Protein AF-A0A1G4MCB6-F1 (afdb_monomer_lite)

Secondary structure (DSSP, 8-state):
--HHHHTTS----------HHHHSSSHHHHHHHHTHHHHHHHHHHHHHHHHHHHHHHH-TTTHHHHHHHHHHHHHHHHHHHHHHHHHHHHHHHHHS-HHHHHHHHHHHHHH--TT-HHHHHHHHHHHHHHHHHTTSS-TT-S-SSHHHHHHHHHHHHSSTTSTTT-GGGHHHHHHHHHHHHHHHHHHHHHHHHHHH--

Structure (mmCIF, N/CA/C/O backbone):
data_AF-A0A1G4MCB6-F1
#
_entry.id   AF-A0A1G4MCB6-F1
#
loop_
_atom_site.group_PDB
_atom_site.id
_atom_site.type_symbol
_atom_site.label_atom_id
_atom_site.label_alt_id
_atom_site.label_comp_id
_atom_site.label_asym_id
_atom_site.label_entity_id
_atom_site.label_seq_id
_atom_site.pdbx_PDB_ins_code
_atom_site.Cartn_x
_atom_site.Cartn_y
_atom_site.Cartn_z
_atom_site.occupancy
_atom_site.B_iso_or_equiv
_atom_site.auth_seq_id
_atom_site.auth_comp_id
_atom_site.auth_asym_id
_atom_site.auth_atom_id
_atom_site.pdbx_PDB_model_num
ATOM 1 N N . MET A 1 1 ? -45.830 -15.049 19.047 1.00 45.06 1 MET A N 1
ATOM 2 C CA . MET A 1 1 ? -44.780 -15.980 18.568 1.00 45.06 1 MET A CA 1
ATOM 3 C C . MET A 1 1 ? -44.201 -15.556 17.218 1.00 45.06 1 MET A C 1
ATOM 5 O O . MET A 1 1 ? -43.101 -15.987 16.915 1.00 45.06 1 MET A O 1
ATOM 9 N N . GLU A 1 2 ? -44.856 -14.658 16.474 1.00 45.03 2 GLU A N 1
ATOM 10 C CA . GLU A 1 2 ? -44.422 -14.210 15.137 1.00 45.03 2 GLU A CA 1
ATOM 11 C C . GLU A 1 2 ? -43.374 -13.076 15.136 1.00 45.03 2 GLU A C 1
ATOM 13 O O . GLU A 1 2 ? -42.635 -12.921 14.171 1.00 45.03 2 GLU A O 1
ATOM 18 N N . GLU A 1 3 ? -43.208 -12.327 16.232 1.00 41.91 3 GLU A N 1
ATOM 19 C CA . GLU A 1 3 ? -42.228 -11.222 16.292 1.00 41.91 3 GLU A CA 1
ATOM 20 C C . GLU A 1 3 ? -40.757 -11.675 16.337 1.00 41.91 3 GLU A C 1
ATOM 22 O O . GLU A 1 3 ? -39.868 -10.927 15.946 1.00 41.91 3 GLU A O 1
ATOM 27 N N . LYS A 1 4 ? -40.472 -12.920 16.748 1.00 40.19 4 LYS A N 1
ATOM 28 C CA . LYS A 1 4 ? -39.093 -13.453 16.796 1.00 40.19 4 LYS A CA 1
ATOM 29 C C . LYS A 1 4 ? -38.612 -14.063 15.476 1.00 40.19 4 LYS A C 1
ATOM 31 O O . LYS A 1 4 ? -37.460 -14.495 15.384 1.00 40.19 4 LYS A O 1
ATOM 36 N N . GLU A 1 5 ? -39.484 -14.143 14.475 1.00 38.03 5 GLU A N 1
ATOM 37 C CA . GLU A 1 5 ? -39.181 -14.768 13.185 1.00 38.03 5 GLU A CA 1
ATOM 38 C C . GLU A 1 5 ? -38.857 -13.726 12.104 1.00 38.03 5 GLU A C 1
ATOM 40 O O . GLU A 1 5 ? -38.000 -13.964 11.254 1.00 38.03 5 GLU A O 1
ATOM 45 N N . VAL A 1 6 ? -39.415 -12.515 12.219 1.00 39.44 6 VAL A N 1
ATOM 46 C CA . VAL A 1 6 ? -39.130 -11.390 11.311 1.00 39.44 6 VAL A CA 1
ATOM 47 C C . VAL A 1 6 ? -37.724 -10.811 11.533 1.00 39.44 6 VAL A C 1
ATOM 49 O O . VAL A 1 6 ? -37.029 -10.479 10.574 1.00 39.44 6 VAL A O 1
ATOM 52 N N . GLU A 1 7 ? -37.230 -10.793 12.774 1.00 38.00 7 GLU A N 1
ATOM 53 C CA . GLU A 1 7 ? -35.888 -10.280 13.107 1.00 38.00 7 GLU A CA 1
ATOM 54 C C . GLU A 1 7 ? -34.741 -11.216 12.682 1.00 38.00 7 GLU A C 1
ATOM 56 O O . GLU A 1 7 ? -33.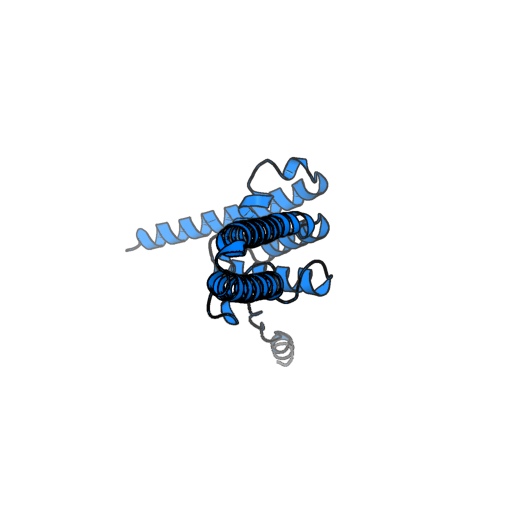577 -10.815 12.612 1.00 38.00 7 GLU A O 1
ATOM 61 N N . ARG A 1 8 ? -35.050 -12.479 12.359 1.00 37.59 8 ARG A N 1
ATOM 62 C CA . ARG A 1 8 ? -34.041 -13.455 11.925 1.00 37.59 8 ARG A CA 1
ATOM 63 C C . ARG A 1 8 ? -33.740 -13.375 10.427 1.00 37.59 8 ARG A C 1
ATOM 65 O O . ARG A 1 8 ? -32.708 -13.883 10.001 1.00 37.59 8 ARG A O 1
ATOM 72 N N . ASN A 1 9 ? -34.597 -12.709 9.649 1.00 33.62 9 ASN A N 1
ATOM 73 C CA . ASN A 1 9 ? -34.551 -12.725 8.185 1.00 33.62 9 ASN A CA 1
ATOM 74 C C . ASN A 1 9 ? -33.927 -11.465 7.547 1.00 33.62 9 ASN A C 1
ATOM 76 O O . ASN A 1 9 ? -33.883 -11.361 6.327 1.00 33.62 9 ASN A O 1
ATOM 80 N N . HIS A 1 10 ? -33.426 -10.517 8.351 1.00 35.12 10 HIS A N 1
ATOM 81 C CA . HIS A 1 10 ? -32.692 -9.327 7.877 1.00 35.12 10 HIS A CA 1
ATOM 82 C C . HIS A 1 10 ? -31.183 -9.361 8.152 1.00 35.12 10 HIS A C 1
ATOM 84 O O . HIS A 1 10 ? -30.472 -8.399 7.864 1.00 35.12 10 HIS A O 1
ATOM 90 N N . ARG A 1 11 ? -30.645 -10.489 8.633 1.00 38.06 11 ARG A N 1
ATOM 91 C CA . ARG A 1 11 ? -29.217 -10.754 8.453 1.00 38.06 11 ARG A CA 1
ATOM 92 C C . ARG A 1 11 ? -29.011 -11.213 7.019 1.00 38.06 11 ARG A C 1
ATOM 94 O O . ARG A 1 11 ? -28.992 -12.409 6.739 1.00 38.06 11 ARG A O 1
ATOM 101 N N . SER A 1 12 ? -28.846 -10.238 6.125 1.00 38.53 12 SER A N 1
ATOM 102 C CA . SER A 1 12 ? -28.100 -10.432 4.884 1.00 38.53 12 SER A CA 1
ATOM 103 C C . SER A 1 12 ? -26.913 -11.342 5.207 1.00 38.53 12 SER A C 1
ATOM 105 O O . SER A 1 12 ? -26.230 -11.069 6.203 1.00 38.53 12 SER A O 1
ATOM 107 N N . PRO A 1 13 ? -26.675 -12.435 4.457 1.00 38.06 13 PRO A N 1
ATOM 108 C CA . PRO A 1 13 ? -25.486 -13.235 4.686 1.00 38.06 13 PRO A CA 1
ATOM 109 C C . PRO A 1 13 ? -24.330 -12.247 4.639 1.00 38.06 13 PRO A C 1
ATOM 111 O O . PRO A 1 13 ? -24.236 -11.480 3.678 1.00 38.06 13 PRO A O 1
ATOM 114 N N . VAL A 1 14 ? -23.532 -12.186 5.708 1.00 44.91 14 VAL A N 1
ATOM 115 C CA . VAL A 1 14 ? -22.289 -11.423 5.709 1.00 44.91 14 VAL A CA 1
ATOM 116 C C . VAL A 1 14 ? -21.488 -12.034 4.572 1.00 44.91 14 VAL A C 1
ATOM 118 O O . VAL A 1 14 ? -20.839 -13.063 4.753 1.00 44.91 14 VAL A O 1
ATOM 121 N N . ARG A 1 15 ? -21.626 -11.485 3.357 1.00 42.41 15 ARG A N 1
ATOM 122 C CA . ARG A 1 15 ? -20.742 -11.799 2.246 1.00 42.41 15 ARG A CA 1
ATOM 123 C C . ARG A 1 15 ? -19.390 -11.485 2.836 1.00 42.41 15 ARG A C 1
ATOM 125 O O . ARG A 1 15 ? -19.130 -10.325 3.140 1.00 42.41 15 ARG A O 1
ATOM 132 N N . HIS A 1 16 ? -18.589 -12.514 3.084 1.00 52.91 16 HIS A N 1
ATOM 133 C CA . HIS A 1 16 ? -17.169 -12.310 3.278 1.00 52.91 16 HIS A CA 1
ATOM 134 C C . HIS A 1 16 ? -16.721 -11.530 2.050 1.00 52.91 16 HIS A C 1
ATOM 136 O O . HIS A 1 16 ? -16.749 -12.049 0.929 1.00 52.91 16 HIS A O 1
ATOM 142 N N . LYS A 1 17 ? -16.512 -10.228 2.246 1.00 68.62 17 LYS A N 1
ATOM 143 C CA . LYS A 1 17 ? -16.082 -9.339 1.184 1.00 68.62 17 LYS A CA 1
ATOM 144 C C . LYS A 1 17 ? -14.666 -9.792 0.867 1.00 68.62 17 LYS A C 1
ATOM 146 O O . LYS A 1 17 ? -13.817 -9.808 1.752 1.00 68.62 17 LYS A O 1
ATOM 151 N N . ARG A 1 18 ? -14.487 -10.297 -0.353 1.00 82.56 18 ARG A N 1
ATOM 152 C CA . ARG A 1 18 ? -13.242 -10.933 -0.778 1.00 82.56 18 ARG A CA 1
ATOM 153 C C . ARG A 1 18 ? -12.165 -9.873 -0.885 1.00 82.56 18 ARG A C 1
ATOM 155 O O . ARG A 1 18 ? -12.402 -8.804 -1.448 1.00 82.56 18 ARG A O 1
ATOM 162 N N . LEU A 1 19 ? -11.005 -10.180 -0.333 1.00 91.25 19 LEU A N 1
ATOM 163 C CA . LEU A 1 19 ? -9.817 -9.361 -0.493 1.00 91.25 19 LEU A CA 1
ATOM 164 C C . LEU A 1 19 ? -9.027 -9.843 -1.704 1.00 91.25 19 LEU A C 1
ATOM 166 O O . LEU A 1 19 ? -9.171 -10.998 -2.111 1.00 91.25 19 LEU A O 1
ATOM 170 N N . PRO A 1 20 ? -8.141 -9.008 -2.267 1.00 90.19 20 PRO A N 1
ATOM 171 C CA . PRO A 1 20 ? -7.272 -9.449 -3.350 1.00 90.19 20 PRO A CA 1
ATOM 172 C C . PRO A 1 20 ? -6.467 -10.710 -2.997 1.00 90.19 20 PRO A C 1
ATOM 174 O O . PRO A 1 20 ? -6.256 -11.568 -3.851 1.00 90.19 20 PRO A O 1
ATOM 177 N N . ARG A 1 21 ? -6.094 -10.900 -1.728 1.00 91.31 21 ARG A N 1
ATOM 178 C CA . ARG A 1 21 ? -5.471 -12.143 -1.248 1.00 91.31 21 ARG A CA 1
ATOM 179 C C . ARG A 1 21 ? -6.285 -13.417 -1.524 1.00 91.31 21 ARG A C 1
ATOM 181 O O . ARG A 1 21 ? -5.685 -14.473 -1.688 1.00 91.31 21 ARG A O 1
ATOM 188 N N . ASP A 1 22 ? -7.612 -13.332 -1.599 1.00 89.75 22 ASP A N 1
ATOM 189 C CA . ASP A 1 22 ? -8.488 -14.486 -1.852 1.00 89.75 22 ASP A CA 1
ATOM 190 C C . ASP A 1 22 ? -8.628 -14.808 -3.351 1.00 89.75 22 ASP A C 1
ATOM 192 O O . ASP A 1 22 ? -9.070 -15.896 -3.724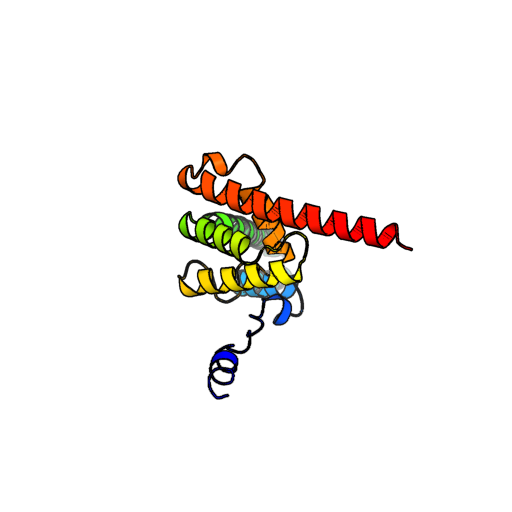 1.00 89.75 22 ASP A O 1
ATOM 196 N N . GLU A 1 23 ? -8.288 -13.854 -4.221 1.00 88.50 23 GLU A N 1
ATOM 197 C CA . GLU A 1 23 ? -8.416 -13.976 -5.678 1.00 88.50 23 GLU A CA 1
ATOM 198 C C . GLU A 1 23 ? -7.082 -14.287 -6.356 1.00 88.50 23 GLU A C 1
ATOM 200 O O . GLU A 1 23 ? -7.027 -15.020 -7.347 1.00 88.50 23 GLU A O 1
ATOM 205 N N . PHE A 1 24 ? -5.996 -13.731 -5.825 1.00 88.00 24 PHE A N 1
ATOM 206 C CA . PHE A 1 24 ? -4.656 -13.890 -6.364 1.00 88.00 24 PHE A CA 1
ATOM 207 C C . PHE A 1 24 ? -3.887 -14.965 -5.600 1.00 88.00 24 PHE A C 1
ATOM 209 O O . PHE A 1 24 ? -4.008 -15.109 -4.391 1.00 88.00 24 PHE A O 1
ATOM 216 N N . TRP A 1 25 ? -3.014 -15.688 -6.307 1.00 85.31 25 TRP A N 1
ATOM 217 C CA . TRP A 1 25 ? -2.186 -16.737 -5.698 1.00 85.31 25 TRP A CA 1
ATOM 218 C C . TRP A 1 25 ? -1.216 -16.199 -4.628 1.00 85.31 25 TRP A C 1
ATOM 220 O O . TRP A 1 25 ? -0.750 -16.939 -3.766 1.00 85.31 25 TRP A O 1
ATOM 230 N N . GLY A 1 26 ? -0.926 -14.898 -4.665 1.00 89.50 26 GLY A N 1
ATOM 231 C CA . GLY A 1 26 ? -0.166 -14.207 -3.638 1.00 89.50 26 GLY A CA 1
ATOM 232 C C . GLY A 1 26 ? 0.064 -12.739 -3.977 1.00 89.50 26 GLY A C 1
ATOM 233 O O . GLY A 1 26 ? -0.326 -12.255 -5.047 1.00 89.50 26 GLY A O 1
ATOM 234 N N . TYR A 1 27 ? 0.756 -12.048 -3.070 1.00 85.81 27 TYR A N 1
ATOM 235 C CA . TYR A 1 27 ? 1.038 -10.615 -3.170 1.00 85.81 27 TYR A CA 1
ATOM 236 C C . TYR A 1 27 ? 1.745 -10.237 -4.477 1.00 85.81 27 TYR A C 1
ATOM 238 O O . TYR A 1 27 ? 1.364 -9.280 -5.148 1.00 85.81 27 TYR A O 1
ATOM 246 N N . SER A 1 28 ? 2.737 -11.027 -4.898 1.00 80.12 28 SER A N 1
ATOM 247 C CA . SER A 1 28 ? 3.484 -10.762 -6.130 1.00 80.12 28 SER A CA 1
ATOM 248 C C . SER A 1 28 ? 2.595 -10.814 -7.370 1.00 80.12 28 SER A C 1
ATOM 250 O O . SER A 1 28 ? 2.712 -9.952 -8.231 1.00 80.12 28 SER A O 1
ATOM 252 N N . THR A 1 29 ? 1.675 -11.777 -7.472 1.00 87.19 29 THR A N 1
ATOM 253 C CA . THR A 1 29 ? 0.762 -11.876 -8.624 1.00 87.19 29 THR A CA 1
ATOM 254 C C . THR A 1 29 ? -0.201 -10.693 -8.675 1.00 87.19 29 THR A C 1
ATOM 256 O O . THR A 1 29 ? -0.433 -10.148 -9.753 1.00 87.19 29 THR A O 1
ATOM 259 N N . TRP A 1 30 ? -0.709 -10.257 -7.521 1.00 88.50 30 TRP A N 1
ATOM 260 C CA . TRP A 1 30 ? -1.527 -9.049 -7.413 1.00 88.50 30 TRP A CA 1
ATOM 261 C C . TRP A 1 30 ? -0.749 -7.791 -7.830 1.00 88.50 30 TRP A C 1
ATOM 263 O O . TRP A 1 30 ? -1.221 -7.003 -8.650 1.00 88.50 30 TRP A O 1
ATOM 273 N N . MET A 1 31 ? 0.494 -7.649 -7.362 1.00 83.50 31 MET A N 1
ATOM 274 C CA . MET A 1 31 ? 1.369 -6.532 -7.723 1.00 83.50 31 MET A CA 1
ATOM 275 C C . MET A 1 31 ? 1.697 -6.522 -9.228 1.00 83.50 31 MET A C 1
ATOM 277 O O . MET A 1 31 ? 1.647 -5.476 -9.876 1.00 83.50 31 MET A O 1
ATOM 281 N N . LEU A 1 32 ? 1.966 -7.690 -9.824 1.00 83.12 32 LEU A N 1
ATOM 282 C CA . LEU A 1 32 ? 2.160 -7.823 -11.273 1.00 83.12 32 LEU A CA 1
ATOM 283 C C . LEU A 1 32 ? 0.890 -7.444 -12.044 1.00 83.12 32 LEU A C 1
ATOM 285 O O . LEU A 1 32 ? 0.973 -6.764 -13.063 1.00 83.12 32 LEU A O 1
ATOM 289 N N . PHE A 1 33 ? -0.287 -7.854 -11.564 1.00 85.44 33 PHE A N 1
ATOM 290 C CA . PHE A 1 33 ? -1.562 -7.502 -12.187 1.00 85.44 33 PHE A CA 1
ATOM 291 C C . PHE A 1 33 ? -1.805 -5.989 -12.182 1.00 85.44 33 PHE A C 1
ATOM 293 O O . PHE A 1 33 ? -2.280 -5.444 -13.184 1.00 85.44 33 PHE A O 1
ATOM 300 N N . LYS A 1 34 ? -1.432 -5.317 -11.089 1.00 82.50 34 LYS A N 1
ATOM 301 C CA . LYS A 1 34 ? -1.514 -3.863 -10.927 1.00 82.50 34 LYS A CA 1
ATOM 302 C C . LYS A 1 34 ? -0.586 -3.118 -11.890 1.00 82.50 34 LYS A C 1
ATOM 304 O O . LYS A 1 34 ? -1.010 -2.167 -12.539 1.00 82.50 34 LYS A O 1
ATOM 309 N N . HIS A 1 35 ? 0.642 -3.602 -12.074 1.00 81.12 35 HIS A N 1
ATOM 310 C CA . HIS A 1 35 ? 1.632 -2.988 -12.970 1.00 81.12 35 HIS A CA 1
ATOM 311 C C . HIS A 1 35 ? 1.716 -3.647 -14.356 1.00 81.12 35 HIS A C 1
ATOM 313 O O . HIS A 1 35 ? 2.687 -3.439 -15.088 1.00 81.12 35 HIS A O 1
ATOM 319 N N . ARG A 1 36 ? 0.695 -4.420 -14.757 1.00 84.00 36 ARG A N 1
ATOM 320 C CA . ARG A 1 36 ? 0.737 -5.261 -15.967 1.00 84.00 36 ARG A CA 1
ATOM 321 C C . ARG A 1 36 ? 1.080 -4.494 -17.239 1.00 84.00 36 ARG A C 1
ATOM 323 O O . ARG A 1 36 ? 1.802 -5.013 -18.078 1.00 84.00 36 ARG A O 1
ATOM 330 N N . LEU A 1 37 ? 0.597 -3.258 -17.384 1.00 81.31 37 LEU A N 1
ATOM 331 C CA . LEU A 1 37 ? 0.873 -2.451 -18.572 1.00 81.31 37 LEU A CA 1
ATOM 332 C C . LEU A 1 37 ? 2.352 -2.054 -18.639 1.00 81.31 37 LEU A C 1
ATOM 334 O O . LEU A 1 37 ? 2.982 -2.230 -19.678 1.00 81.31 37 LEU A O 1
ATOM 338 N N . ALA A 1 38 ? 2.920 -1.590 -17.522 1.00 82.56 38 ALA A N 1
ATOM 339 C CA . ALA A 1 38 ? 4.335 -1.236 -17.437 1.00 82.56 38 ALA A CA 1
ATOM 340 C C . ALA A 1 38 ? 5.233 -2.457 -17.701 1.00 82.56 38 ALA A C 1
ATOM 342 O O . ALA A 1 38 ? 6.215 -2.366 -18.435 1.00 82.56 38 ALA A O 1
ATOM 343 N N . LEU A 1 39 ? 4.847 -3.624 -17.177 1.00 83.31 39 LEU A N 1
ATOM 344 C CA . LEU A 1 39 ? 5.553 -4.883 -17.414 1.00 83.31 39 LEU A CA 1
ATOM 345 C C . LEU A 1 39 ? 5.473 -5.342 -18.874 1.00 83.31 39 LEU A C 1
ATOM 347 O O . LEU A 1 39 ? 6.468 -5.819 -19.414 1.00 83.31 39 LEU A O 1
ATOM 351 N N . LEU A 1 40 ? 4.320 -5.179 -19.531 1.00 86.81 40 LEU A N 1
ATOM 352 C CA . LEU A 1 40 ? 4.171 -5.480 -20.957 1.00 86.81 40 LEU A CA 1
ATOM 353 C C . LEU A 1 40 ? 5.056 -4.570 -21.814 1.00 86.81 40 LEU A C 1
ATOM 355 O O . LEU A 1 40 ? 5.727 -5.058 -22.720 1.00 86.81 40 LEU A O 1
ATOM 359 N N . VAL A 1 41 ? 5.109 -3.271 -21.507 1.00 85.81 41 VAL A N 1
ATOM 360 C CA . VAL A 1 41 ? 6.011 -2.325 -22.185 1.00 85.81 41 VAL A CA 1
ATOM 361 C C . VAL A 1 41 ? 7.469 -2.741 -21.986 1.00 85.81 41 VAL A C 1
ATOM 363 O O . VAL A 1 41 ? 8.218 -2.832 -22.957 1.00 85.81 41 VAL A O 1
ATOM 366 N N . PHE A 1 42 ? 7.858 -3.085 -20.757 1.00 85.56 42 PHE A N 1
ATOM 367 C CA . PHE A 1 42 ? 9.204 -3.568 -20.455 1.00 85.56 42 PHE A CA 1
ATOM 368 C C . PHE A 1 42 ? 9.559 -4.843 -21.238 1.00 85.56 42 PHE A C 1
ATOM 370 O O . PHE A 1 42 ? 10.627 -4.924 -21.846 1.00 85.56 42 PHE A O 1
ATOM 377 N N . ALA A 1 43 ? 8.645 -5.816 -21.297 1.00 89.00 43 ALA A N 1
ATOM 378 C CA . ALA A 1 43 ? 8.833 -7.046 -22.062 1.00 89.00 43 ALA A CA 1
ATOM 379 C C . ALA A 1 43 ? 8.998 -6.772 -23.568 1.00 89.00 43 ALA A C 1
ATOM 381 O O . ALA A 1 43 ? 9.878 -7.349 -24.210 1.00 89.00 43 ALA A O 1
ATOM 382 N N . MET A 1 44 ? 8.205 -5.853 -24.127 1.00 89.00 44 MET A N 1
ATOM 383 C CA . MET A 1 44 ? 8.332 -5.431 -25.525 1.00 89.00 44 MET A CA 1
ATOM 384 C C . MET A 1 44 ? 9.684 -4.758 -25.804 1.00 89.00 44 MET A C 1
ATOM 386 O O . MET A 1 44 ? 10.303 -5.051 -26.830 1.00 89.00 44 MET A O 1
ATOM 390 N N . CYS A 1 45 ? 10.193 -3.934 -24.881 1.00 87.62 45 CYS A N 1
ATOM 391 C CA . CYS A 1 45 ? 11.529 -3.342 -24.989 1.00 87.62 45 CYS A CA 1
ATOM 392 C C . CYS A 1 45 ? 12.637 -4.405 -24.994 1.00 87.62 45 CYS A C 1
ATOM 394 O O . CYS A 1 45 ? 13.574 -4.295 -25.782 1.00 87.62 45 CYS A O 1
ATOM 396 N N . ILE A 1 46 ? 12.518 -5.464 -24.184 1.00 88.44 46 ILE A N 1
ATOM 397 C CA . ILE A 1 46 ? 13.474 -6.585 -24.194 1.00 88.44 46 ILE A CA 1
ATOM 398 C C . ILE A 1 46 ? 13.450 -7.309 -25.544 1.00 88.44 46 ILE A C 1
ATOM 400 O O . ILE A 1 46 ? 14.505 -7.596 -26.110 1.00 88.44 46 ILE A O 1
ATOM 404 N N . ILE A 1 47 ? 12.265 -7.589 -26.093 1.00 91.31 47 ILE A N 1
ATOM 405 C CA . ILE A 1 47 ? 12.140 -8.253 -27.400 1.00 91.31 47 ILE A CA 1
ATOM 406 C C . ILE A 1 47 ? 12.784 -7.397 -28.498 1.00 91.31 47 ILE A C 1
ATOM 408 O O . ILE A 1 47 ? 13.535 -7.915 -29.331 1.00 91.31 47 ILE A O 1
ATOM 412 N N . PHE A 1 48 ? 12.536 -6.087 -28.476 1.00 89.06 48 PHE A N 1
ATOM 413 C CA . PHE A 1 48 ? 13.133 -5.142 -29.415 1.00 89.06 48 PHE A CA 1
ATOM 414 C C . PHE A 1 48 ? 14.661 -5.061 -29.269 1.00 89.06 48 PHE A C 1
ATOM 416 O O . PHE A 1 48 ? 15.377 -5.137 -30.267 1.00 89.06 48 PHE A O 1
ATOM 423 N N . ALA A 1 49 ? 15.171 -5.011 -28.036 1.00 87.94 49 ALA A N 1
ATOM 424 C CA . ALA A 1 49 ? 16.598 -5.061 -27.729 1.00 87.94 49 ALA A CA 1
ATOM 425 C C . ALA A 1 49 ? 17.265 -6.329 -28.288 1.00 87.94 49 ALA A C 1
ATOM 427 O O . ALA A 1 49 ? 18.284 -6.253 -28.971 1.00 87.94 49 ALA A O 1
ATOM 428 N N . VAL A 1 50 ? 16.661 -7.504 -28.081 1.00 88.69 50 VAL A N 1
ATOM 429 C CA . VAL A 1 50 ? 17.171 -8.774 -28.628 1.00 88.69 50 VAL A CA 1
ATOM 430 C C . VAL A 1 50 ? 17.185 -8.759 -30.160 1.00 88.69 50 VAL A C 1
ATOM 432 O O . VAL A 1 50 ? 18.125 -9.266 -30.778 1.00 88.69 50 VAL A O 1
ATOM 435 N N . TRP A 1 51 ? 16.166 -8.174 -30.793 1.00 88.31 51 TRP A N 1
ATOM 436 C CA . TRP A 1 51 ? 16.123 -8.019 -32.248 1.00 88.31 51 TRP A CA 1
ATOM 437 C C . TRP A 1 51 ? 17.245 -7.109 -32.770 1.00 88.31 51 TRP A C 1
ATOM 439 O O . TRP A 1 51 ? 17.915 -7.477 -33.739 1.00 88.31 51 TRP A O 1
ATOM 449 N N . LEU A 1 52 ? 17.507 -5.980 -32.100 1.00 86.06 52 LEU A N 1
ATOM 450 C CA . LEU A 1 52 ? 18.617 -5.081 -32.428 1.00 86.06 52 LEU A CA 1
ATOM 451 C C . LEU A 1 52 ? 19.970 -5.778 -32.283 1.00 86.06 52 LEU A C 1
ATOM 453 O O . LEU A 1 52 ? 20.770 -5.748 -33.216 1.00 86.06 52 LEU A O 1
ATOM 457 N N . LEU A 1 53 ? 20.204 -6.482 -31.173 1.00 85.81 53 LEU A N 1
ATOM 458 C CA . LEU A 1 53 ? 21.450 -7.222 -30.955 1.00 85.81 53 LEU A CA 1
ATOM 459 C C . LEU A 1 53 ? 21.708 -8.238 -32.067 1.00 85.81 53 LEU A C 1
ATOM 461 O O . LEU A 1 53 ? 22.816 -8.300 -32.595 1.00 85.81 53 LEU A O 1
ATOM 465 N N . ARG A 1 54 ? 20.682 -8.988 -32.491 1.00 85.94 54 ARG A N 1
ATOM 466 C CA . ARG A 1 54 ? 20.799 -9.926 -33.621 1.00 85.94 54 ARG A CA 1
ATOM 467 C C . ARG A 1 54 ? 21.204 -9.232 -34.920 1.00 85.94 54 ARG A C 1
ATOM 469 O O . ARG A 1 54 ? 21.966 -9.804 -35.691 1.00 85.94 54 ARG A O 1
ATOM 476 N N . LYS A 1 55 ? 20.712 -8.015 -35.171 1.00 82.38 55 LYS A N 1
ATOM 477 C CA . LYS A 1 55 ? 21.132 -7.215 -36.330 1.00 82.38 55 LYS A CA 1
ATOM 478 C C . LYS A 1 55 ? 22.587 -6.770 -36.210 1.00 82.38 55 LYS A C 1
ATOM 480 O O . LYS A 1 55 ? 23.325 -6.932 -37.174 1.00 82.38 55 LYS A O 1
ATOM 485 N N . GLY A 1 56 ? 23.004 -6.295 -35.037 1.00 84.38 56 GLY A N 1
ATOM 486 C CA . GLY A 1 56 ? 24.387 -5.885 -34.784 1.00 84.38 56 GLY A CA 1
ATOM 487 C C . GLY A 1 56 ? 25.391 -7.033 -34.907 1.00 84.38 56 GLY A C 1
ATOM 488 O O . GLY A 1 56 ? 26.475 -6.835 -35.436 1.00 84.38 56 GLY A O 1
ATOM 489 N N . PHE A 1 57 ? 25.038 -8.249 -34.479 1.00 81.44 57 PHE A N 1
ATOM 490 C CA . PHE A 1 57 ? 25.907 -9.423 -34.644 1.00 81.44 57 PHE A CA 1
ATOM 491 C C . PHE A 1 57 ? 26.140 -9.808 -36.111 1.00 81.44 57 PHE A C 1
ATOM 493 O O . PHE A 1 57 ? 27.181 -10.378 -36.429 1.00 81.44 57 PHE A O 1
ATOM 500 N N . ASN A 1 58 ? 25.195 -9.497 -37.001 1.00 83.38 58 ASN A N 1
ATOM 501 C CA . ASN A 1 58 ? 25.329 -9.796 -38.425 1.00 83.38 58 ASN A CA 1
ATOM 502 C C . ASN A 1 58 ? 26.223 -8.793 -39.172 1.00 83.38 58 ASN A C 1
ATOM 504 O O . ASN A 1 58 ? 26.672 -9.108 -40.271 1.00 83.38 58 ASN A O 1
ATOM 508 N N . ASP A 1 59 ? 26.478 -7.610 -38.608 1.00 83.88 59 ASP A N 1
ATOM 509 C CA . ASP A 1 59 ? 27.296 -6.565 -39.227 1.00 83.88 59 ASP A CA 1
ATOM 510 C C . ASP A 1 59 ? 28.315 -6.008 -38.221 1.00 83.88 59 ASP A C 1
ATOM 512 O O . ASP A 1 59 ? 28.004 -5.208 -37.333 1.00 83.88 59 ASP A O 1
ATOM 516 N N . SER A 1 60 ? 29.571 -6.434 -38.377 1.00 78.19 60 SER A N 1
ATOM 517 C CA . SER A 1 60 ? 30.668 -6.101 -37.465 1.00 78.19 60 SER A CA 1
ATOM 518 C C . SER A 1 60 ? 30.953 -4.600 -37.360 1.00 78.19 60 SER A C 1
ATOM 520 O O . SER A 1 60 ? 31.471 -4.163 -36.333 1.00 78.19 60 SER A O 1
ATOM 522 N N . ASN A 1 61 ? 30.589 -3.796 -38.366 1.00 82.69 61 ASN A N 1
ATOM 523 C CA . ASN A 1 61 ? 30.856 -2.355 -38.362 1.00 82.69 61 ASN A CA 1
ATOM 524 C C . ASN A 1 61 ? 29.926 -1.582 -37.417 1.00 82.69 61 ASN A C 1
ATOM 526 O O . ASN A 1 61 ? 30.286 -0.508 -36.938 1.00 82.69 61 ASN A O 1
ATOM 530 N N . VAL A 1 62 ? 28.742 -2.124 -37.121 1.00 84.19 62 VAL A N 1
ATOM 531 C CA . VAL A 1 62 ? 27.718 -1.462 -36.293 1.00 84.19 62 VAL A CA 1
ATOM 532 C C . VAL A 1 62 ? 27.512 -2.140 -34.939 1.00 84.19 62 VAL A C 1
ATOM 534 O O . VAL A 1 62 ? 26.695 -1.681 -34.138 1.00 84.19 62 VAL A O 1
ATOM 537 N N . PHE A 1 63 ? 28.260 -3.207 -34.645 1.00 84.62 63 PHE A N 1
ATOM 538 C CA . PHE A 1 63 ? 28.095 -4.020 -33.439 1.00 84.62 63 PHE A CA 1
ATOM 539 C C . PHE A 1 63 ? 28.243 -3.215 -32.139 1.00 84.62 63 PHE A C 1
ATOM 541 O O . PHE A 1 63 ? 27.355 -3.252 -31.287 1.00 84.62 63 PHE A O 1
ATOM 548 N N . ILE A 1 64 ? 29.322 -2.434 -32.005 1.00 86.56 64 ILE A N 1
ATOM 549 C CA . ILE A 1 64 ? 29.592 -1.639 -30.792 1.00 86.56 64 ILE A CA 1
ATOM 550 C C . ILE A 1 64 ? 28.501 -0.580 -30.581 1.00 86.56 64 ILE A C 1
ATOM 552 O O . ILE A 1 64 ? 27.976 -0.448 -29.479 1.00 86.56 64 ILE A O 1
ATOM 556 N N . LEU A 1 65 ? 28.109 0.132 -31.643 1.00 86.38 65 LEU A N 1
ATOM 557 C CA . LEU A 1 65 ? 27.044 1.136 -31.576 1.00 86.38 65 LEU A CA 1
ATOM 558 C C . LEU A 1 65 ? 25.699 0.502 -31.183 1.00 86.38 65 LEU A C 1
ATOM 560 O O . LEU A 1 65 ? 24.964 1.053 -30.368 1.00 86.38 65 LEU A O 1
ATOM 564 N N . THR A 1 66 ? 25.406 -0.686 -31.716 1.00 87.75 66 THR A N 1
ATOM 565 C CA . THR A 1 66 ? 24.189 -1.443 -31.393 1.00 87.75 66 THR A CA 1
ATOM 566 C C . THR A 1 66 ? 24.160 -1.871 -29.925 1.00 87.75 66 THR A C 1
ATOM 568 O O . THR A 1 66 ? 23.107 -1.794 -29.291 1.00 87.75 66 THR A O 1
ATOM 571 N N . LEU A 1 67 ? 25.299 -2.291 -29.362 1.00 87.38 67 LEU A N 1
ATOM 572 C CA . LEU A 1 67 ? 25.405 -2.632 -27.941 1.00 87.38 67 LEU A CA 1
ATOM 573 C C . LEU A 1 67 ? 25.123 -1.426 -27.042 1.00 87.38 67 LEU A C 1
ATOM 575 O O . LEU A 1 67 ? 24.338 -1.558 -26.104 1.00 87.38 67 LEU A O 1
ATOM 579 N N . ILE A 1 68 ? 25.714 -0.267 -27.353 1.00 88.56 68 ILE A N 1
ATOM 580 C CA . ILE A 1 68 ? 25.517 0.974 -26.588 1.00 88.56 68 ILE A CA 1
ATOM 581 C C . ILE A 1 68 ? 24.035 1.365 -26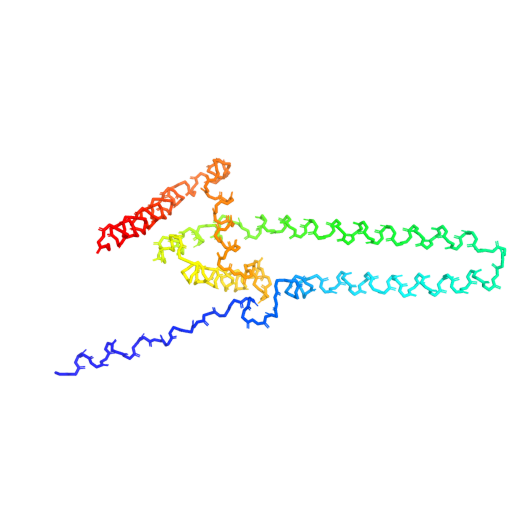.594 1.00 88.56 68 ILE A C 1
ATOM 583 O O . ILE A 1 68 ? 23.430 1.469 -25.532 1.00 88.56 68 ILE A O 1
ATOM 587 N N . ILE A 1 69 ? 23.415 1.454 -27.778 1.00 87.62 69 ILE A N 1
ATOM 588 C CA . ILE A 1 69 ? 21.991 1.809 -27.911 1.00 87.62 69 ILE A CA 1
ATOM 589 C C . ILE A 1 69 ? 21.102 0.822 -27.152 1.00 87.62 69 ILE A C 1
ATOM 591 O O . ILE A 1 69 ? 20.141 1.220 -26.498 1.00 87.62 69 ILE A O 1
ATOM 595 N N . THR A 1 70 ? 21.407 -0.473 -27.227 1.00 88.75 70 THR A N 1
ATOM 596 C CA . THR A 1 70 ? 20.611 -1.493 -26.538 1.00 88.75 70 THR A CA 1
ATOM 597 C C . THR A 1 70 ? 20.695 -1.332 -25.024 1.00 88.75 70 THR A C 1
ATOM 599 O O . THR A 1 70 ? 19.672 -1.399 -24.342 1.00 88.75 70 THR A O 1
ATOM 602 N N . PHE A 1 71 ? 21.900 -1.110 -24.499 1.00 89.69 71 PHE A N 1
ATOM 603 C CA . PHE A 1 71 ? 22.104 -0.872 -23.077 1.00 89.69 71 PHE A CA 1
ATOM 604 C C . PHE A 1 71 ? 21.367 0.389 -22.616 1.00 89.69 71 PHE A C 1
ATOM 606 O O . PHE A 1 71 ? 20.622 0.322 -21.640 1.00 89.69 71 PHE A O 1
ATOM 613 N N . ASP A 1 72 ? 21.489 1.490 -23.359 1.00 87.44 72 ASP A N 1
ATOM 614 C CA . ASP A 1 72 ? 20.825 2.756 -23.040 1.00 87.44 72 ASP A CA 1
ATOM 615 C C . ASP A 1 72 ? 19.298 2.612 -23.045 1.00 87.44 72 ASP A C 1
ATOM 617 O O . ASP A 1 72 ? 18.632 3.038 -22.102 1.00 87.44 72 ASP A O 1
ATOM 621 N N . VAL A 1 73 ? 18.722 1.947 -24.054 1.00 87.44 73 VAL A N 1
ATOM 622 C CA . VAL A 1 73 ? 17.271 1.702 -24.131 1.00 87.44 73 VAL A CA 1
ATOM 623 C C . VAL A 1 73 ? 16.790 0.862 -22.951 1.00 87.44 73 VAL A C 1
ATOM 625 O O . VAL A 1 73 ? 15.764 1.185 -22.346 1.00 87.44 73 VAL A O 1
ATOM 628 N N . LEU A 1 74 ? 17.513 -0.201 -22.591 1.00 89.50 74 LEU A N 1
ATOM 629 C CA . LEU A 1 74 ? 17.147 -1.043 -21.452 1.00 89.50 74 LEU A CA 1
ATOM 630 C C . LEU A 1 74 ? 17.281 -0.293 -20.125 1.00 89.50 74 LEU A C 1
ATOM 632 O O . LEU A 1 74 ? 16.381 -0.389 -19.291 1.00 89.50 74 LEU A O 1
ATOM 636 N N . PHE A 1 75 ? 18.352 0.482 -19.945 1.00 89.06 75 PHE A N 1
ATOM 637 C CA . PHE A 1 75 ? 18.578 1.284 -18.748 1.00 89.06 75 PHE A CA 1
ATOM 638 C C . PHE A 1 75 ? 17.496 2.353 -18.577 1.00 89.06 75 PHE A C 1
ATOM 640 O O . PHE A 1 75 ? 16.885 2.438 -17.513 1.00 89.06 75 PHE A O 1
ATOM 647 N N . VAL A 1 76 ? 17.191 3.114 -19.634 1.00 88.81 76 VAL A N 1
ATOM 648 C CA . VAL A 1 76 ? 16.124 4.125 -19.619 1.00 88.81 76 VAL A CA 1
ATOM 649 C C . VAL A 1 76 ? 14.771 3.475 -19.351 1.00 88.81 76 VAL A C 1
ATOM 651 O O . VAL A 1 76 ? 14.022 3.964 -18.511 1.00 88.81 76 VAL A O 1
ATOM 654 N N . THR A 1 77 ? 14.456 2.352 -20.002 1.00 85.69 77 THR A N 1
ATOM 655 C CA . THR A 1 77 ? 13.176 1.664 -19.770 1.00 85.69 77 THR A CA 1
ATOM 656 C C . THR A 1 77 ? 13.076 1.171 -18.327 1.00 85.69 77 THR A C 1
ATOM 658 O O . THR A 1 77 ? 12.045 1.366 -17.687 1.00 85.69 77 THR A O 1
ATOM 661 N N . PHE A 1 78 ? 14.140 0.571 -17.787 1.00 86.44 78 PHE A N 1
ATOM 662 C CA . PHE A 1 78 ? 14.180 0.131 -16.393 1.00 86.44 78 PHE A CA 1
ATOM 663 C C . PHE A 1 78 ? 14.006 1.308 -15.427 1.00 86.44 78 PHE A C 1
ATOM 665 O O . PHE A 1 78 ? 13.200 1.221 -14.503 1.00 86.44 78 PHE A O 1
ATOM 672 N N . ALA A 1 79 ? 14.696 2.425 -15.671 1.00 87.19 79 ALA A N 1
ATOM 673 C CA . ALA A 1 79 ? 14.569 3.634 -14.868 1.00 87.19 79 ALA A CA 1
ATOM 674 C C . ALA A 1 79 ? 13.145 4.207 -14.924 1.00 87.19 79 ALA A C 1
ATOM 676 O O . ALA A 1 79 ? 12.580 4.515 -13.882 1.00 87.19 79 ALA A O 1
ATOM 677 N N . VAL A 1 80 ? 12.531 4.294 -16.108 1.00 85.75 80 VAL A N 1
ATOM 678 C CA . VAL A 1 80 ? 11.155 4.791 -16.276 1.00 85.75 80 VAL A CA 1
ATOM 679 C C . VAL A 1 80 ? 10.143 3.876 -15.590 1.00 85.75 80 VAL A C 1
ATOM 681 O O . VAL A 1 80 ? 9.267 4.373 -14.891 1.00 85.75 80 VAL A O 1
ATOM 684 N N . VAL A 1 81 ? 10.261 2.553 -15.740 1.00 83.88 81 VAL A N 1
ATOM 685 C CA . VAL A 1 81 ? 9.372 1.594 -15.063 1.00 83.88 81 VAL A CA 1
ATOM 686 C C . VAL A 1 81 ? 9.559 1.664 -13.548 1.00 83.88 81 VAL A C 1
ATOM 688 O O . VAL A 1 81 ? 8.569 1.718 -12.825 1.00 83.88 81 VAL A O 1
ATOM 691 N N . GLY A 1 82 ? 10.803 1.724 -13.067 1.00 81.38 82 GLY A N 1
ATOM 692 C CA . GLY A 1 82 ? 11.111 1.873 -11.645 1.00 81.38 82 GLY A CA 1
ATOM 693 C C . GLY A 1 82 ? 10.536 3.166 -11.067 1.00 81.38 82 GLY A C 1
ATOM 694 O O . GLY A 1 82 ? 9.812 3.129 -10.074 1.00 81.38 82 GLY A O 1
ATOM 695 N N . LEU A 1 83 ? 10.765 4.298 -11.733 1.00 81.12 83 LEU A N 1
ATOM 696 C CA . LEU A 1 83 ? 10.181 5.582 -11.351 1.00 81.12 83 LEU A CA 1
ATOM 697 C C . LEU A 1 83 ? 8.654 5.525 -11.368 1.00 81.12 83 LEU A C 1
ATOM 699 O O . LEU A 1 83 ? 8.040 5.931 -10.393 1.00 81.12 83 LEU A O 1
ATOM 703 N N . PHE A 1 84 ? 8.037 4.963 -12.410 1.00 77.25 84 PHE A N 1
ATOM 704 C CA . PHE A 1 84 ? 6.585 4.791 -12.473 1.00 77.25 84 PHE A CA 1
ATOM 705 C C . PHE A 1 84 ? 6.064 3.978 -11.282 1.00 77.25 84 PHE A C 1
ATOM 707 O O . PHE A 1 84 ? 5.097 4.386 -10.651 1.00 77.25 84 PHE A O 1
ATOM 714 N N . THR A 1 85 ? 6.732 2.881 -10.906 1.00 72.25 85 THR A N 1
ATOM 715 C CA . THR A 1 85 ? 6.333 2.100 -9.723 1.00 72.25 85 THR A CA 1
ATOM 716 C C . THR A 1 85 ? 6.471 2.879 -8.413 1.00 72.25 85 THR A C 1
ATOM 718 O O . THR A 1 85 ? 5.609 2.749 -7.548 1.00 72.25 85 THR A O 1
ATOM 721 N N . ILE A 1 86 ? 7.493 3.730 -8.277 1.00 69.69 86 ILE A N 1
ATOM 722 C CA . ILE A 1 86 ? 7.671 4.600 -7.104 1.00 69.69 86 ILE A CA 1
ATOM 723 C C . ILE A 1 86 ? 6.594 5.692 -7.081 1.00 69.69 86 ILE A C 1
ATOM 725 O O . ILE A 1 86 ? 5.938 5.874 -6.065 1.00 69.69 86 ILE A O 1
ATOM 729 N N . PHE A 1 87 ? 6.328 6.361 -8.203 1.00 65.00 87 PHE A N 1
ATOM 730 C CA . PHE A 1 87 ? 5.278 7.382 -8.286 1.00 65.00 87 PHE A CA 1
ATOM 731 C C . PHE A 1 87 ? 3.876 6.803 -8.057 1.00 65.00 87 PHE A C 1
ATOM 733 O O . PHE A 1 87 ? 3.036 7.448 -7.443 1.00 65.00 87 PHE A O 1
ATOM 740 N N . THR A 1 88 ? 3.616 5.552 -8.447 1.00 64.00 88 THR A N 1
ATOM 741 C CA . THR A 1 88 ? 2.360 4.880 -8.070 1.00 64.00 88 THR A CA 1
ATOM 742 C C . THR A 1 88 ? 2.268 4.538 -6.577 1.00 64.00 88 THR A C 1
ATOM 744 O O . THR A 1 88 ? 1.194 4.160 -6.115 1.00 64.00 88 THR A O 1
ATOM 747 N N . GLN A 1 89 ? 3.360 4.639 -5.806 1.00 58.62 89 GLN A N 1
ATOM 748 C CA . GLN A 1 89 ? 3.278 4.650 -4.342 1.00 58.62 89 GLN A CA 1
ATOM 749 C C . GLN A 1 89 ? 2.832 6.020 -3.820 1.00 58.62 89 GLN A C 1
ATOM 751 O O . GLN A 1 89 ? 2.081 6.050 -2.855 1.00 58.62 89 GLN A O 1
ATOM 756 N N . ASP A 1 90 ? 3.190 7.132 -4.471 1.00 51.81 90 ASP A N 1
ATOM 757 C CA . ASP A 1 90 ? 2.659 8.461 -4.119 1.00 51.81 90 ASP A CA 1
ATOM 758 C C . ASP A 1 90 ? 1.153 8.579 -4.406 1.00 51.81 90 ASP A C 1
ATOM 760 O O . ASP A 1 90 ? 0.440 9.239 -3.651 1.00 51.81 90 ASP A O 1
ATOM 764 N N . GLU A 1 91 ? 0.620 7.846 -5.396 1.00 57.56 91 GLU A N 1
ATOM 765 C CA . GLU A 1 91 ? -0.838 7.711 -5.560 1.00 57.56 91 GLU A CA 1
ATOM 766 C C . GLU A 1 91 ? -1.516 7.183 -4.283 1.00 57.56 91 GLU A C 1
ATOM 768 O O . GLU A 1 91 ? -2.657 7.549 -4.022 1.00 57.56 91 GLU A O 1
ATOM 773 N N . PHE A 1 92 ? -0.846 6.389 -3.432 1.00 62.66 92 PHE A N 1
ATOM 774 C CA . PHE A 1 92 ? -1.447 5.966 -2.157 1.00 62.66 92 PHE A CA 1
ATOM 775 C C . PHE A 1 92 ? -1.766 7.162 -1.249 1.00 62.66 92 PHE A C 1
ATOM 777 O O . PHE A 1 92 ? -2.798 7.165 -0.574 1.00 62.66 92 PHE A O 1
ATOM 784 N N . ALA A 1 93 ? -0.926 8.202 -1.261 1.00 61.72 93 ALA A N 1
ATOM 785 C CA . ALA A 1 93 ? -1.173 9.415 -0.491 1.00 61.72 93 ALA A CA 1
ATOM 786 C C . ALA A 1 93 ? -2.372 10.203 -1.045 1.00 61.72 93 ALA A C 1
ATOM 788 O O . ALA A 1 93 ? -3.219 10.636 -0.266 1.00 61.72 93 ALA A O 1
ATOM 789 N N . GLU A 1 94 ? -2.500 10.326 -2.372 1.00 68.44 94 GLU A N 1
ATOM 790 C CA . GLU A 1 94 ? -3.646 11.012 -2.993 1.00 68.44 94 GLU A CA 1
ATOM 791 C C . GLU A 1 94 ? -4.966 10.242 -2.821 1.00 68.44 94 GLU A C 1
ATOM 793 O O . GLU A 1 94 ? -6.026 10.837 -2.603 1.00 68.44 94 GLU A O 1
ATOM 798 N N . VAL A 1 95 ? -4.912 8.906 -2.846 1.00 82.50 95 VAL A N 1
ATOM 799 C CA . VAL A 1 95 ? -6.074 8.037 -2.609 1.00 82.50 95 VAL A CA 1
ATOM 800 C C . VAL A 1 95 ? -6.614 8.228 -1.194 1.00 82.50 95 VAL A C 1
ATOM 802 O O . VAL A 1 95 ? -7.832 8.252 -0.992 1.00 82.50 95 VAL A O 1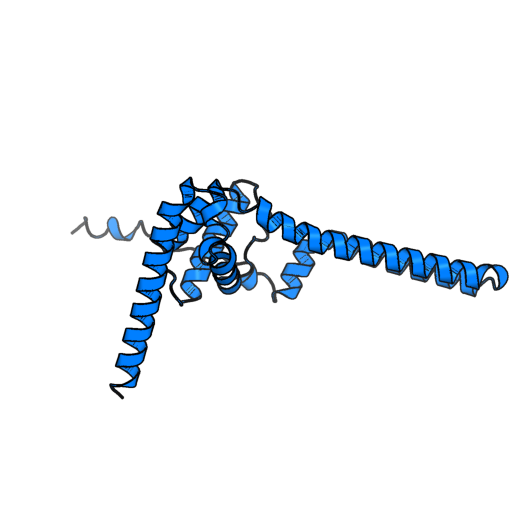
ATOM 805 N N . MET A 1 96 ? -5.739 8.433 -0.209 1.00 85.06 96 MET A N 1
ATOM 806 C CA . MET A 1 96 ? -6.114 8.742 1.172 1.00 85.06 96 MET A CA 1
ATOM 807 C C . MET A 1 96 ? -6.435 10.227 1.375 1.00 85.06 96 MET A C 1
ATOM 809 O O . MET A 1 96 ? -5.921 10.877 2.282 1.00 85.06 96 MET A O 1
ATOM 813 N N . SER A 1 97 ? -7.369 10.748 0.575 1.00 87.62 97 SER A N 1
ATOM 814 C CA . SER A 1 97 ? -7.988 12.059 0.797 1.00 87.62 97 SER A CA 1
ATOM 815 C C . SER A 1 97 ? -8.627 12.173 2.190 1.00 87.62 97 SER A C 1
ATOM 817 O O . SER A 1 97 ? -9.003 11.168 2.800 1.00 87.62 97 SER A O 1
ATOM 819 N N . LEU A 1 98 ? -8.863 13.403 2.662 1.00 87.31 98 LEU A N 1
ATOM 820 C CA . LEU A 1 98 ? -9.551 13.685 3.932 1.00 87.31 98 LEU A CA 1
ATOM 821 C C . LEU A 1 98 ? -10.822 12.837 4.137 1.00 87.31 98 LEU A C 1
ATOM 823 O O . LEU A 1 98 ? -11.036 12.260 5.205 1.00 87.31 98 LEU A O 1
ATOM 827 N N . ARG A 1 99 ? -11.667 12.734 3.101 1.00 89.69 99 ARG A N 1
ATOM 828 C CA . ARG A 1 99 ? -12.915 11.953 3.144 1.00 89.69 99 ARG A CA 1
ATOM 829 C C . ARG A 1 99 ? -12.637 10.463 3.340 1.00 89.69 99 ARG A C 1
ATOM 831 O O . ARG A 1 99 ? -13.304 9.829 4.156 1.00 89.69 99 ARG A O 1
ATOM 838 N N . ASN A 1 100 ? -11.672 9.919 2.603 1.00 91.00 100 ASN A N 1
ATOM 839 C CA . ASN A 1 100 ? -11.325 8.501 2.657 1.00 91.00 100 ASN A CA 1
ATOM 840 C C . ASN A 1 100 ? -10.650 8.154 3.993 1.00 91.00 100 ASN A C 1
ATOM 842 O O . ASN A 1 100 ? -10.998 7.142 4.597 1.00 91.00 100 ASN A O 1
ATOM 846 N N . ARG A 1 101 ? -9.801 9.042 4.530 1.00 91.38 101 ARG A N 1
ATOM 847 C CA . ARG A 1 101 ? -9.227 8.921 5.882 1.00 91.38 101 ARG A CA 1
ATOM 848 C C . ARG A 1 101 ? -10.302 8.940 6.967 1.00 91.38 101 ARG A C 1
ATOM 850 O O . ARG A 1 101 ? -10.287 8.094 7.856 1.00 91.38 101 ARG A O 1
ATOM 857 N N . MET A 1 102 ? -11.273 9.852 6.884 1.00 91.94 102 MET A N 1
ATOM 858 C CA . MET A 1 102 ? -12.389 9.894 7.837 1.00 91.94 102 MET A CA 1
ATOM 859 C C . MET A 1 102 ? -13.223 8.605 7.790 1.00 91.94 102 MET A C 1
ATOM 861 O O . MET A 1 102 ? -13.569 8.059 8.836 1.00 91.94 102 MET A O 1
ATOM 865 N N . HIS A 1 103 ? -13.511 8.093 6.588 1.00 93.25 103 HIS A N 1
ATOM 866 C CA . HIS A 1 103 ? -14.189 6.807 6.423 1.00 93.25 103 HIS A CA 1
ATOM 867 C C . HIS A 1 103 ? -13.367 5.657 7.022 1.00 93.25 103 HIS A C 1
ATOM 869 O O . HIS A 1 103 ? -13.915 4.816 7.727 1.00 93.25 103 HIS A O 1
ATOM 875 N N . PHE A 1 104 ? -12.051 5.643 6.806 1.00 94.56 104 PHE A N 1
ATOM 876 C CA . PHE A 1 104 ? -11.150 4.644 7.380 1.00 94.56 104 PHE A CA 1
ATOM 877 C C . PHE A 1 104 ? -11.179 4.656 8.913 1.00 94.56 104 PHE A C 1
ATOM 879 O O . PHE A 1 104 ? -11.388 3.620 9.545 1.00 94.56 104 PHE A O 1
ATOM 886 N N . LEU A 1 105 ? -11.077 5.831 9.531 1.00 94.44 105 LEU A N 1
ATOM 887 C CA . LEU A 1 105 ? -11.174 5.963 10.984 1.00 94.44 105 LEU A CA 1
ATOM 888 C C . LEU A 1 105 ? -12.526 5.474 11.524 1.00 94.44 105 LEU A C 1
ATOM 890 O O . LEU A 1 105 ? -12.560 4.804 12.557 1.00 94.44 105 LEU A O 1
ATOM 894 N N . ASN A 1 106 ? -13.629 5.759 10.825 1.00 94.94 106 ASN A N 1
ATOM 895 C CA . ASN A 1 106 ? -14.955 5.269 11.209 1.00 94.94 106 ASN A CA 1
ATOM 896 C C . ASN A 1 106 ? -15.045 3.739 11.144 1.00 94.94 106 ASN A C 1
ATOM 898 O O . ASN A 1 106 ? -15.479 3.128 12.119 1.00 94.94 106 ASN A O 1
ATOM 902 N N . GLU A 1 107 ? -14.551 3.113 10.074 1.00 95.75 107 GLU A N 1
ATOM 903 C CA . GLU A 1 107 ? -14.511 1.648 9.957 1.00 95.75 107 GLU A CA 1
ATOM 904 C C . GLU A 1 107 ? -13.712 1.000 11.098 1.00 95.75 107 GLU A C 1
ATOM 906 O O . GLU A 1 107 ? -14.125 -0.021 11.650 1.00 95.75 107 GLU A O 1
ATOM 911 N N . VAL A 1 108 ? -12.597 1.608 11.516 1.00 94.88 108 VAL A N 1
ATOM 912 C CA . VAL A 1 108 ? -11.806 1.126 12.662 1.00 94.88 108 VAL A CA 1
ATOM 913 C C . VAL A 1 108 ? -12.581 1.262 13.978 1.00 94.88 108 VAL A C 1
ATOM 915 O O . VAL A 1 108 ? -12.557 0.349 14.809 1.00 94.88 108 VAL A O 1
ATOM 918 N N . ILE A 1 109 ? -13.291 2.376 14.177 1.00 94.31 109 ILE A N 1
ATOM 919 C CA . ILE A 1 109 ? -14.116 2.615 15.373 1.00 94.31 109 ILE A CA 1
ATOM 920 C C . ILE A 1 109 ? -15.263 1.598 15.470 1.00 94.31 109 ILE A C 1
ATOM 922 O O . ILE A 1 109 ? -15.560 1.110 16.566 1.00 94.31 109 ILE A O 1
ATOM 926 N N . GLU A 1 110 ? -15.907 1.291 14.345 1.00 94.62 110 GLU A N 1
ATOM 927 C CA . GLU A 1 110 ? -17.063 0.396 14.276 1.00 94.62 110 GLU A CA 1
ATOM 928 C C . GLU A 1 110 ? -16.663 -1.075 14.414 1.00 94.62 110 GLU A C 1
ATOM 930 O O . GLU A 1 110 ? -17.208 -1.781 15.266 1.00 94.62 110 GLU A O 1
ATOM 935 N N . ASN A 1 111 ? -15.667 -1.529 13.646 1.00 93.38 111 ASN A N 1
ATOM 936 C CA . ASN A 1 111 ? -15.268 -2.940 13.610 1.00 93.38 111 ASN A CA 1
ATOM 937 C C . ASN A 1 111 ? -14.344 -3.344 14.767 1.00 93.38 111 ASN A C 1
ATOM 939 O O . ASN A 1 111 ? -14.230 -4.531 15.083 1.00 93.38 111 ASN A O 1
ATOM 943 N N . ARG A 1 112 ? -13.698 -2.373 15.429 1.00 93.06 112 ARG A N 1
ATOM 944 C CA . ARG A 1 112 ? -12.834 -2.591 16.603 1.00 93.06 112 ARG A CA 1
ATOM 945 C C . ARG A 1 112 ? -11.800 -3.708 16.373 1.00 93.06 112 ARG A C 1
ATOM 947 O O . ARG A 1 112 ? -11.825 -4.724 17.084 1.00 93.06 112 ARG A O 1
ATOM 954 N N . PRO A 1 113 ? -10.917 -3.567 15.368 1.00 90.50 113 PRO A N 1
ATOM 955 C CA . PRO A 1 113 ? -10.083 -4.674 14.914 1.00 90.50 113 PRO A CA 1
ATOM 956 C C . PRO A 1 113 ? -9.007 -5.097 15.926 1.00 90.50 113 PRO A C 1
ATOM 958 O O . PRO A 1 113 ? -8.738 -6.290 16.073 1.00 90.50 113 PRO A O 1
ATOM 961 N N . GLY A 1 114 ? -8.447 -4.153 16.694 1.00 90.62 114 GLY A N 1
ATOM 962 C CA . GLY A 1 114 ? -7.402 -4.444 17.682 1.00 90.62 114 GLY A CA 1
ATOM 963 C C . GLY A 1 114 ? -6.210 -5.155 17.036 1.00 90.62 114 GLY A C 1
ATOM 964 O O . GLY A 1 114 ? -5.690 -4.691 16.026 1.00 90.62 114 GLY A O 1
ATOM 965 N N . VAL A 1 115 ? -5.799 -6.300 17.587 1.00 89.81 115 VAL A N 1
ATOM 966 C CA . VAL A 1 115 ? -4.717 -7.136 17.024 1.00 89.81 115 VAL A CA 1
ATOM 967 C C . VAL A 1 115 ? -5.206 -8.252 16.087 1.00 89.81 115 VAL A C 1
ATOM 969 O O . VAL A 1 115 ? -4.401 -9.033 15.592 1.00 89.81 115 VAL A O 1
ATOM 972 N N . THR A 1 116 ? -6.518 -8.394 15.880 1.00 91.31 116 THR A N 1
ATOM 973 C CA . THR A 1 116 ? -7.089 -9.543 15.156 1.00 91.31 116 THR A CA 1
ATOM 974 C C . THR A 1 116 ? -7.122 -9.283 13.652 1.00 91.31 116 THR A C 1
ATOM 976 O O . THR A 1 116 ? -7.880 -8.425 13.197 1.00 91.31 116 THR A O 1
ATOM 979 N N . MET A 1 117 ? -6.351 -10.050 12.875 1.00 91.94 117 MET A N 1
ATOM 980 C CA . MET A 1 117 ? -6.251 -9.854 11.421 1.00 91.94 117 MET A CA 1
ATOM 981 C C . MET A 1 117 ? -7.563 -10.115 10.681 1.00 91.94 117 MET A C 1
ATOM 983 O O . MET A 1 117 ? -7.893 -9.344 9.792 1.00 91.94 117 MET A O 1
ATOM 987 N N . ASP A 1 118 ? -8.389 -11.063 11.129 1.00 91.62 118 ASP A N 1
ATOM 988 C CA . ASP A 1 118 ? -9.712 -11.300 10.527 1.00 91.62 118 ASP A CA 1
ATOM 989 C C . ASP A 1 118 ? -10.614 -10.054 10.576 1.00 91.62 118 ASP A C 1
ATOM 991 O O . ASP A 1 118 ? -11.428 -9.814 9.688 1.00 91.62 118 ASP A O 1
ATOM 995 N N . LYS A 1 119 ? -10.477 -9.223 11.618 1.00 93.06 119 LYS A N 1
ATOM 996 C CA . LYS A 1 119 ? -11.220 -7.960 11.709 1.00 93.06 119 LYS A CA 1
ATOM 997 C C . LYS A 1 119 ? -10.591 -6.869 10.849 1.00 93.06 119 LYS A C 1
ATOM 999 O O . LYS A 1 119 ? -11.315 -6.044 10.297 1.00 93.06 119 LYS A O 1
ATOM 1004 N N . TRP A 1 120 ? -9.265 -6.856 10.735 1.00 95.56 120 TRP A N 1
ATOM 1005 C CA . TRP A 1 120 ? -8.577 -5.975 9.793 1.00 95.56 120 TRP A CA 1
ATOM 1006 C C . TRP A 1 120 ? -8.914 -6.313 8.344 1.00 95.56 120 TRP A C 1
ATOM 1008 O O . TRP A 1 120 ? -9.051 -5.399 7.543 1.00 95.56 120 TRP A O 1
ATOM 1018 N N . ASP A 1 121 ? -9.141 -7.584 8.024 1.00 94.88 121 ASP A N 1
ATOM 1019 C CA . ASP A 1 121 ? -9.605 -8.014 6.708 1.00 94.88 121 ASP A CA 1
ATOM 1020 C C . ASP A 1 121 ? -10.983 -7.423 6.377 1.00 94.88 121 ASP A C 1
ATOM 1022 O O . ASP A 1 121 ? -11.206 -6.936 5.269 1.00 94.88 121 ASP A O 1
ATOM 1026 N N . VAL A 1 122 ? -11.899 -7.382 7.352 1.00 94.44 122 VAL A N 1
ATOM 1027 C CA . VAL A 1 122 ? -13.210 -6.732 7.177 1.00 94.44 122 VAL A CA 1
ATOM 1028 C C . VAL A 1 122 ? -13.050 -5.238 6.889 1.00 94.44 122 VAL A C 1
ATOM 1030 O O . VAL A 1 122 ? -13.653 -4.730 5.943 1.00 94.44 122 VAL A O 1
ATOM 1033 N N . VAL A 1 123 ? -12.211 -4.543 7.664 1.00 95.31 123 VAL A N 1
ATOM 1034 C CA . VAL A 1 123 ? -11.922 -3.115 7.447 1.00 95.31 123 VAL A CA 1
ATOM 1035 C C . VAL A 1 123 ? -11.298 -2.897 6.067 1.00 95.31 123 VAL A C 1
ATOM 1037 O O . VAL A 1 123 ? -11.763 -2.044 5.313 1.00 95.31 123 VAL A O 1
ATOM 1040 N N . ALA A 1 124 ? -10.304 -3.703 5.694 1.00 95.38 124 ALA A N 1
ATOM 1041 C CA . ALA A 1 124 ? -9.638 -3.640 4.399 1.00 95.38 124 ALA A CA 1
ATOM 1042 C C . ALA A 1 124 ? -10.633 -3.805 3.243 1.00 95.38 124 ALA A C 1
ATOM 1044 O O . ALA A 1 124 ? -10.603 -3.045 2.273 1.00 95.38 124 ALA A O 1
ATOM 1045 N N . ALA A 1 125 ? -11.555 -4.761 3.362 1.00 94.25 125 ALA A N 1
ATOM 1046 C CA . ALA A 1 125 ? -12.531 -5.050 2.324 1.00 94.25 125 ALA A CA 1
ATOM 1047 C C . ALA A 1 125 ? -13.563 -3.920 2.180 1.00 94.25 125 ALA A C 1
ATOM 1049 O O . ALA A 1 125 ? -13.899 -3.539 1.058 1.00 94.25 125 ALA A O 1
ATOM 1050 N N . ASN A 1 126 ? -14.014 -3.339 3.297 1.00 93.94 126 ASN A N 1
ATOM 1051 C CA . ASN A 1 126 ? -14.908 -2.180 3.287 1.00 93.94 126 ASN A CA 1
ATOM 1052 C C . ASN A 1 126 ? -14.237 -0.960 2.645 1.00 93.94 126 ASN A C 1
ATOM 1054 O O . ASN A 1 126 ? -14.844 -0.295 1.809 1.00 93.94 126 ASN A O 1
ATOM 1058 N N . ILE A 1 127 ? -12.972 -0.688 2.978 1.00 93.44 127 ILE A N 1
ATOM 1059 C CA . ILE A 1 127 ? -12.248 0.448 2.398 1.00 93.44 127 ILE A CA 1
ATOM 1060 C C . ILE A 1 127 ? -11.979 0.243 0.911 1.00 93.44 127 ILE A C 1
ATOM 1062 O O . ILE A 1 127 ? -12.216 1.161 0.130 1.00 93.44 127 ILE A O 1
ATOM 1066 N N . ASN A 1 128 ? -11.569 -0.954 0.494 1.00 93.12 128 ASN A N 1
ATOM 1067 C CA . ASN A 1 128 ? -11.397 -1.275 -0.922 1.00 93.12 128 ASN A CA 1
ATOM 1068 C C . ASN A 1 128 ? -12.678 -1.038 -1.728 1.00 93.12 128 ASN A C 1
ATOM 1070 O O . ASN A 1 128 ? -12.622 -0.445 -2.803 1.00 93.12 128 ASN A O 1
ATOM 1074 N N . GLU A 1 129 ? -13.827 -1.468 -1.206 1.00 91.44 129 GLU A N 1
ATOM 1075 C CA . GLU A 1 129 ? -15.121 -1.253 -1.852 1.00 91.44 129 GLU A CA 1
ATOM 1076 C C . GLU A 1 129 ? -15.476 0.235 -1.931 1.00 91.44 129 GLU A C 1
ATOM 1078 O O . GLU A 1 129 ? -15.852 0.719 -3.000 1.00 91.44 129 GLU A O 1
ATOM 1083 N N . THR A 1 130 ? -15.303 0.985 -0.839 1.00 91.44 130 THR A N 1
ATOM 1084 C CA . THR A 1 130 ? -15.564 2.429 -0.827 1.00 91.44 130 THR A CA 1
ATOM 1085 C C . THR A 1 130 ? -14.690 3.155 -1.849 1.00 91.44 130 THR A C 1
ATOM 1087 O O . THR A 1 130 ? -15.216 3.934 -2.646 1.00 91.44 130 THR A O 1
ATOM 1090 N N . LEU A 1 131 ? -13.388 2.860 -1.886 1.00 90.50 131 LEU A N 1
ATOM 1091 C CA . LEU A 1 131 ? -12.436 3.460 -2.826 1.00 90.50 131 LEU A CA 1
ATOM 1092 C C . LEU A 1 131 ? -12.716 3.093 -4.289 1.00 90.50 131 LEU A C 1
ATOM 1094 O O . LEU A 1 131 ? -12.533 3.915 -5.183 1.00 90.50 131 LEU A O 1
ATOM 1098 N N . ALA A 1 132 ? -13.172 1.870 -4.547 1.00 88.88 132 ALA A N 1
ATOM 1099 C CA . ALA A 1 132 ? -13.597 1.462 -5.880 1.00 88.88 132 ALA A CA 1
ATOM 1100 C C . ALA A 1 132 ? -14.886 2.191 -6.298 1.00 88.88 132 ALA A C 1
ATOM 1102 O O . ALA A 1 132 ? -14.986 2.732 -7.399 1.00 88.88 132 ALA A O 1
ATOM 1103 N N . SER A 1 133 ? -15.869 2.257 -5.395 1.00 88.19 133 SER A N 1
ATOM 1104 C CA . SER A 1 133 ? -17.192 2.834 -5.667 1.00 88.19 133 SER A CA 1
ATOM 1105 C C . SER A 1 133 ? -17.159 4.341 -5.926 1.00 88.19 133 SER A C 1
ATOM 1107 O O . SER A 1 133 ? -17.922 4.844 -6.750 1.00 88.19 133 SER A O 1
ATOM 1109 N N . ASN A 1 134 ? -16.265 5.067 -5.252 1.00 86.25 134 ASN A N 1
ATOM 1110 C CA . ASN A 1 134 ? -16.105 6.508 -5.422 1.00 86.25 134 ASN A CA 1
ATOM 1111 C C . ASN A 1 134 ? -15.091 6.868 -6.527 1.00 86.25 134 ASN A C 1
ATOM 1113 O O . ASN A 1 134 ? -14.811 8.049 -6.724 1.00 86.25 134 ASN A O 1
ATOM 1117 N N . GLY A 1 135 ? -14.535 5.869 -7.224 1.00 81.44 135 GLY A N 1
ATOM 1118 C CA . GLY A 1 135 ? -13.544 6.046 -8.284 1.00 81.44 135 GLY A CA 1
ATOM 1119 C C . GLY A 1 135 ? -12.179 6.546 -7.805 1.00 81.44 135 GLY A C 1
ATOM 1120 O O . GLY A 1 135 ? -11.351 6.893 -8.641 1.00 81.44 135 GLY A O 1
ATOM 1121 N N . SER A 1 136 ? -11.931 6.587 -6.490 1.00 80.75 136 SER A N 1
ATOM 1122 C CA . SER A 1 136 ? -10.627 6.976 -5.935 1.00 80.75 136 SER A CA 1
ATOM 1123 C C . SER A 1 136 ? -9.573 5.902 -6.177 1.00 80.75 136 SER A C 1
ATOM 1125 O O . SER A 1 136 ? -8.389 6.212 -6.168 1.00 80.75 136 SER A O 1
ATOM 1127 N N . TYR A 1 137 ? -9.973 4.642 -6.377 1.00 82.00 137 TYR A N 1
ATOM 1128 C CA . TYR A 1 137 ? -9.040 3.565 -6.673 1.00 82.00 137 TYR A CA 1
ATOM 1129 C C . TYR A 1 137 ? -9.594 2.508 -7.620 1.00 82.00 137 TYR A C 1
ATOM 1131 O O . TYR A 1 137 ? -10.794 2.399 -7.858 1.00 82.00 137 TYR A O 1
ATOM 1139 N N . SER A 1 138 ? -8.686 1.699 -8.162 1.00 80.38 138 SER A N 1
ATOM 1140 C CA . SER A 1 138 ? -9.042 0.597 -9.049 1.00 80.38 138 SER A CA 1
ATOM 1141 C C . SER A 1 138 ? -9.787 -0.531 -8.321 1.00 80.38 138 SER A C 1
ATOM 1143 O O . SER A 1 138 ? -9.546 -0.815 -7.146 1.00 80.38 138 SER A O 1
ATOM 1145 N N . ASN A 1 139 ? -10.621 -1.258 -9.069 1.00 80.62 139 ASN A N 1
ATOM 1146 C CA . ASN A 1 139 ? -11.370 -2.419 -8.572 1.00 80.62 139 ASN A CA 1
ATOM 1147 C C . ASN A 1 139 ? -10.484 -3.597 -8.125 1.00 80.62 139 ASN A C 1
ATOM 1149 O O . ASN A 1 139 ? -11.007 -4.559 -7.576 1.00 80.62 139 ASN A O 1
ATOM 1153 N N . SER A 1 140 ? -9.163 -3.559 -8.349 1.00 81.38 140 SER A N 1
ATOM 1154 C CA . SER A 1 140 ? -8.252 -4.605 -7.863 1.00 81.38 140 SER A CA 1
ATOM 1155 C C . SER A 1 140 ? -7.948 -4.506 -6.366 1.00 81.38 140 SER A C 1
ATOM 1157 O O . SER A 1 140 ? -7.134 -5.283 -5.871 1.00 81.38 140 SER A O 1
ATOM 1159 N N . GLY A 1 141 ? -8.565 -3.553 -5.662 1.00 86.31 141 GLY A N 1
ATOM 1160 C CA . GLY A 1 141 ? -8.362 -3.305 -4.239 1.00 86.31 141 GLY A CA 1
ATOM 1161 C C . GLY A 1 141 ? -7.114 -2.470 -3.971 1.00 86.31 141 GLY A C 1
ATOM 1162 O O . GLY A 1 141 ? -6.112 -2.586 -4.672 1.00 86.31 141 GLY A O 1
ATOM 1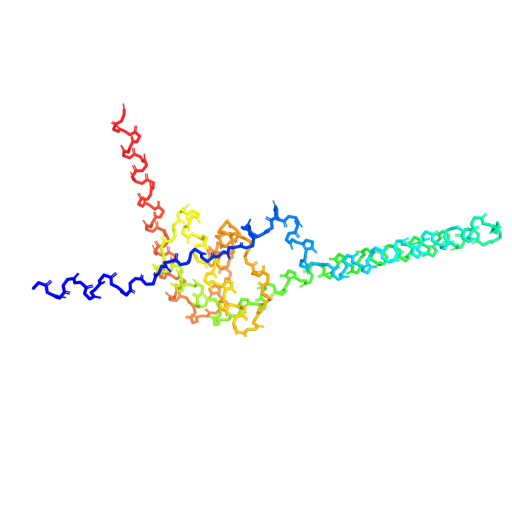163 N N . TYR A 1 142 ? -7.199 -1.607 -2.963 1.00 89.44 142 TYR A N 1
ATOM 1164 C CA . TYR A 1 142 ? -6.093 -0.801 -2.451 1.00 89.44 142 TYR A CA 1
ATOM 1165 C C . TYR A 1 142 ? -5.240 -1.611 -1.472 1.00 89.44 142 TYR A C 1
ATOM 1167 O O . TYR A 1 142 ? -4.024 -1.703 -1.625 1.00 89.44 142 TYR A O 1
ATOM 1175 N N . PHE A 1 143 ? -5.900 -2.269 -0.521 1.00 92.88 143 PHE A N 1
ATOM 1176 C CA . PHE A 1 143 ? -5.298 -3.211 0.409 1.00 92.88 143 PHE A CA 1
ATOM 1177 C C . PHE A 1 143 ? -5.344 -4.626 -0.148 1.00 92.88 143 PHE A C 1
ATOM 1179 O O . PHE A 1 143 ? -6.413 -5.113 -0.523 1.00 92.88 143 PHE A O 1
ATOM 1186 N N . PHE A 1 144 ? -4.196 -5.298 -0.165 1.00 92.19 144 PHE A N 1
ATOM 1187 C CA . PHE A 1 144 ? -4.124 -6.718 -0.501 1.00 92.19 144 PHE A CA 1
ATOM 1188 C C . PHE A 1 144 ? -4.778 -7.585 0.584 1.00 92.19 144 PHE A C 1
ATOM 1190 O O . PHE A 1 144 ? -5.499 -8.533 0.265 1.00 92.19 144 PHE A O 1
ATOM 1197 N N . ASP A 1 145 ? -4.549 -7.229 1.848 1.00 93.81 145 ASP A N 1
ATOM 1198 C CA . ASP A 1 145 ? -5.066 -7.907 3.027 1.00 93.81 145 ASP A CA 1
ATOM 1199 C C . ASP A 1 145 ? -5.189 -6.987 4.261 1.00 93.81 145 ASP A C 1
ATOM 1201 O O . ASP A 1 145 ? -4.872 -5.794 4.219 1.00 93.81 145 ASP A O 1
ATOM 1205 N N . GLY A 1 146 ? -5.679 -7.546 5.371 1.00 94.12 146 GLY A N 1
ATOM 1206 C CA . GLY A 1 146 ? -5.782 -6.882 6.664 1.00 94.12 146 GLY A CA 1
ATOM 1207 C C . GLY A 1 146 ? -4.438 -6.503 7.289 1.00 94.12 146 GLY A C 1
ATOM 1208 O O . GLY A 1 146 ? -4.383 -5.499 7.994 1.00 94.12 146 GLY A O 1
ATOM 1209 N N . GLU A 1 147 ? -3.351 -7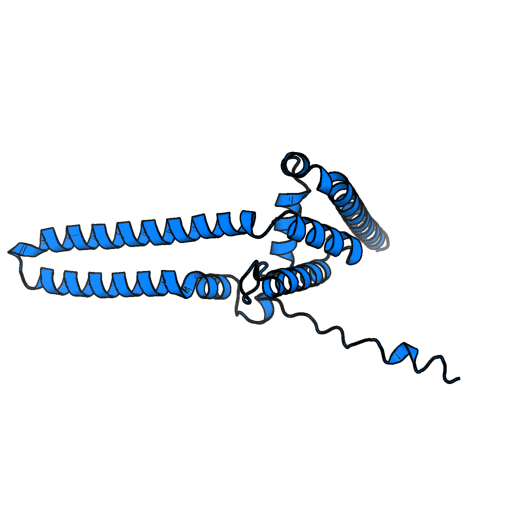.227 7.006 1.00 94.69 147 GLU A N 1
ATOM 1210 C CA . GLU A 1 147 ? -2.014 -6.858 7.495 1.00 94.69 147 GLU A CA 1
ATOM 1211 C C . GLU A 1 147 ? -1.560 -5.543 6.854 1.00 94.69 147 GLU A C 1
ATOM 1213 O O . GLU A 1 147 ? -1.230 -4.587 7.559 1.00 94.69 147 GLU A O 1
ATOM 1218 N N . MET A 1 148 ? -1.682 -5.437 5.528 1.00 92.62 148 MET A N 1
ATOM 1219 C CA . MET A 1 148 ? -1.417 -4.199 4.798 1.00 92.62 148 MET A CA 1
ATOM 1220 C C . MET A 1 148 ? -2.314 -3.048 5.271 1.00 92.62 148 MET A C 1
ATOM 1222 O O . MET A 1 148 ? -1.852 -1.916 5.423 1.00 92.62 148 MET A O 1
ATOM 1226 N N . CYS A 1 149 ? -3.592 -3.325 5.536 1.00 94.69 149 CYS A N 1
ATOM 1227 C CA . CYS A 1 149 ? -4.517 -2.335 6.086 1.00 94.69 149 CYS A CA 1
ATOM 1228 C C . CYS A 1 149 ? -4.102 -1.862 7.489 1.00 94.69 149 CYS A C 1
ATOM 1230 O O . CYS A 1 149 ? -4.188 -0.670 7.792 1.00 94.69 149 CYS A O 1
ATOM 1232 N N . HIS A 1 150 ? -3.651 -2.770 8.357 1.00 95.19 150 HIS A N 1
ATOM 1233 C CA . HIS A 1 150 ? -3.189 -2.429 9.703 1.00 95.19 150 HIS A CA 1
ATOM 1234 C C . HIS A 1 150 ? -1.903 -1.604 9.667 1.00 95.19 150 HIS A C 1
ATOM 1236 O O . HIS A 1 150 ? -1.779 -0.616 10.396 1.00 95.19 150 HIS A O 1
ATOM 1242 N N . ASP A 1 151 ? -0.956 -1.980 8.811 1.00 92.00 151 ASP A N 1
ATOM 1243 C CA . ASP A 1 151 ? 0.285 -1.236 8.599 1.00 92.00 151 ASP A CA 1
ATOM 1244 C C . ASP A 1 151 ? 0.021 0.185 8.120 1.00 92.00 151 ASP A C 1
ATOM 1246 O O . ASP A 1 151 ? 0.591 1.135 8.664 1.00 92.00 151 ASP A O 1
ATOM 1250 N N . GLU A 1 152 ? -0.910 0.347 7.186 1.00 90.75 152 GLU A N 1
ATOM 1251 C CA . GLU A 1 152 ? -1.296 1.662 6.697 1.00 90.75 152 GLU A CA 1
ATOM 1252 C C . GLU A 1 152 ? -1.994 2.492 7.781 1.00 90.75 152 GLU A C 1
ATOM 1254 O O . GLU A 1 152 ? -1.666 3.664 7.962 1.00 90.75 152 GLU A O 1
ATOM 1259 N N . PHE A 1 153 ? -2.882 1.892 8.583 1.00 92.44 153 PHE A N 1
ATOM 1260 C CA . PHE A 1 153 ? -3.482 2.574 9.734 1.00 92.44 153 PHE A CA 1
ATOM 1261 C C . PHE A 1 153 ? -2.416 3.089 10.714 1.00 92.44 153 PHE A C 1
ATOM 1263 O O . PHE A 1 153 ? -2.484 4.236 11.161 1.00 92.44 153 PHE A O 1
ATOM 1270 N N . LYS A 1 154 ? -1.404 2.267 11.028 1.00 90.69 154 LYS A N 1
ATOM 1271 C CA . LYS A 1 154 ? -0.279 2.674 11.886 1.00 90.69 154 LYS A CA 1
ATOM 1272 C C . LYS A 1 154 ? 0.513 3.815 11.253 1.00 90.69 154 LYS A C 1
ATOM 1274 O O . LYS A 1 154 ? 0.854 4.779 11.939 1.00 90.69 154 LYS A O 1
ATOM 1279 N N . ARG A 1 155 ? 0.809 3.707 9.954 1.00 86.50 155 ARG A N 1
ATOM 1280 C CA . ARG A 1 155 ? 1.590 4.696 9.205 1.00 86.50 155 ARG A CA 1
ATOM 1281 C C . ARG A 1 155 ? 0.899 6.057 9.177 1.00 86.50 155 ARG A C 1
ATOM 1283 O O . ARG A 1 155 ? 1.573 7.053 9.425 1.00 86.50 155 ARG A O 1
ATOM 1290 N N . LEU A 1 156 ? -0.401 6.068 8.888 1.00 86.81 156 LEU A N 1
ATOM 1291 C CA . LEU A 1 156 ? -1.210 7.275 8.749 1.00 86.81 156 LEU A CA 1
ATOM 1292 C C . LEU A 1 156 ? -1.544 7.886 10.116 1.00 86.81 156 LEU A C 1
ATOM 1294 O O . LEU A 1 156 ? -1.279 9.052 10.355 1.00 86.81 156 LEU A O 1
ATOM 1298 N N . PHE A 1 157 ? -2.080 7.108 11.058 1.00 88.19 157 PHE A N 1
ATOM 1299 C CA . PHE A 1 157 ? -2.771 7.693 12.215 1.00 88.19 157 PHE A CA 1
ATOM 1300 C C . PHE A 1 157 ? -2.053 7.540 13.555 1.00 88.19 157 PHE A C 1
ATOM 1302 O O . PHE A 1 157 ? -2.435 8.206 14.514 1.00 88.19 157 PHE A O 1
ATOM 1309 N N . MET A 1 158 ? -1.048 6.666 13.659 1.00 85.38 158 MET A N 1
ATOM 1310 C CA . MET A 1 158 ? -0.311 6.460 14.919 1.00 85.38 158 MET A CA 1
ATOM 1311 C C . MET A 1 158 ? 1.005 7.234 14.984 1.00 85.38 158 MET A C 1
ATOM 1313 O O . MET A 1 158 ? 1.609 7.320 16.050 1.00 85.38 158 MET A O 1
ATOM 1317 N N . ARG A 1 159 ? 1.470 7.777 13.857 1.00 76.81 159 ARG A N 1
ATOM 1318 C CA . ARG A 1 159 ? 2.628 8.671 13.818 1.00 76.81 159 ARG A CA 1
ATOM 1319 C C . ARG A 1 159 ? 2.140 10.112 13.936 1.00 76.81 159 ARG A C 1
ATOM 1321 O O . ARG A 1 159 ? 1.191 10.494 13.259 1.00 76.81 159 ARG A O 1
ATOM 1328 N N . ASP A 1 160 ? 2.828 10.920 14.743 1.00 59.00 160 ASP A N 1
ATOM 1329 C CA . ASP A 1 160 ? 2.455 12.314 15.051 1.00 59.00 160 ASP A CA 1
ATOM 1330 C C . ASP A 1 160 ? 2.345 13.239 13.816 1.00 59.00 160 ASP A C 1
ATOM 1332 O O . ASP A 1 160 ? 1.852 14.361 13.921 1.00 59.00 160 ASP A O 1
ATOM 1336 N N . SER A 1 161 ? 2.783 12.791 12.632 1.00 56.66 161 SER A N 1
ATOM 1337 C CA . SER A 1 161 ? 2.865 13.606 11.417 1.00 56.66 161 SER A CA 1
ATOM 1338 C C . SER A 1 161 ? 1.515 13.979 10.799 1.00 56.66 161 SER A C 1
ATOM 1340 O O . SER A 1 161 ? 1.410 15.059 10.229 1.00 56.66 161 SER A O 1
ATOM 1342 N N . GLU A 1 162 ? 0.474 13.145 10.896 1.00 56.97 162 GLU A N 1
ATOM 1343 C CA . GLU A 1 162 ? -0.780 13.411 10.163 1.00 56.97 162 GLU A CA 1
ATOM 1344 C C . GLU A 1 162 ? -1.814 14.232 10.936 1.00 56.97 162 GLU A C 1
ATOM 1346 O O . GLU A 1 162 ? -2.630 14.924 10.324 1.00 56.97 162 GLU A O 1
ATOM 1351 N N . ALA A 1 163 ? -1.750 14.245 12.272 1.00 55.00 163 ALA A N 1
ATOM 1352 C CA . ALA A 1 163 ? -2.570 15.148 13.087 1.00 55.00 163 ALA A CA 1
ATOM 1353 C C . ALA A 1 163 ? -2.289 16.630 12.759 1.00 55.00 163 ALA A C 1
ATOM 1355 O O . ALA A 1 163 ? -3.152 17.484 12.956 1.00 55.00 163 ALA A O 1
ATOM 1356 N N . SER A 1 164 ? -1.096 16.920 12.226 1.00 56.75 164 SER A N 1
ATOM 1357 C CA . SER A 1 164 ? -0.687 18.248 11.767 1.00 56.75 164 SER A CA 1
ATOM 1358 C C . SER A 1 164 ? -1.224 18.622 10.381 1.00 56.75 164 SER A C 1
ATOM 1360 O O . SER A 1 164 ? -1.253 19.810 10.067 1.00 56.75 164 SER A O 1
ATOM 1362 N N . GLU A 1 165 ? -1.596 17.652 9.542 1.00 70.75 165 GLU A N 1
ATOM 1363 C CA . GLU A 1 165 ? -2.007 17.896 8.151 1.00 70.75 165 GLU A CA 1
ATOM 1364 C C . GLU A 1 165 ? -3.520 18.148 8.042 1.00 70.75 165 GLU A C 1
ATOM 1366 O O . GLU A 1 165 ? -3.944 19.030 7.299 1.00 70.75 165 GLU A O 1
ATOM 1371 N N . TYR A 1 166 ? -4.331 17.441 8.843 1.00 78.38 166 TYR A N 1
ATOM 1372 C CA . TYR A 1 166 ? -5.797 17.559 8.840 1.00 78.38 166 TYR A CA 1
ATOM 1373 C C . TYR A 1 166 ? -6.353 17.770 10.259 1.00 78.38 166 TYR A C 1
ATOM 1375 O O . TYR A 1 166 ? -6.748 16.804 10.926 1.00 78.38 166 TYR A O 1
ATOM 1383 N N . PRO A 1 167 ? -6.431 19.024 10.743 1.00 80.94 167 PRO A N 1
ATOM 1384 C CA . PRO A 1 167 ? -6.900 19.332 12.095 1.00 80.94 167 PRO A CA 1
ATOM 1385 C C . PRO A 1 167 ? -8.316 18.815 12.397 1.00 80.94 167 PRO A C 1
ATOM 1387 O O . PRO A 1 167 ? -8.617 18.427 13.528 1.00 80.94 167 PRO A O 1
ATOM 1390 N N . GLU A 1 168 ? -9.197 18.757 11.396 1.00 85.31 168 GLU A N 1
ATOM 1391 C CA . GLU A 1 168 ? -10.551 18.215 11.537 1.00 85.31 168 GLU A CA 1
ATOM 1392 C C . GLU A 1 168 ? -10.591 16.712 11.861 1.00 85.31 168 GLU A C 1
ATOM 1394 O O . GLU A 1 168 ? -11.555 16.246 12.478 1.00 85.31 168 GLU A O 1
ATOM 1399 N N . LEU A 1 169 ? -9.547 15.951 11.506 1.00 86.44 169 LEU A N 1
ATOM 1400 C CA . LEU A 1 169 ? -9.475 14.517 11.785 1.00 86.44 169 LEU A CA 1
ATOM 1401 C C . LEU A 1 169 ? -9.040 14.213 13.216 1.00 86.44 169 LEU A C 1
ATOM 1403 O O . LEU A 1 169 ? -9.309 13.108 13.678 1.00 86.44 169 LEU A O 1
ATOM 1407 N N . ILE A 1 170 ? -8.442 15.163 13.946 1.00 87.81 170 ILE A N 1
ATOM 1408 C CA . ILE A 1 170 ? -7.841 14.926 15.273 1.00 87.81 170 ILE A CA 1
ATOM 1409 C C . ILE A 1 170 ? -8.813 14.194 16.208 1.00 87.81 170 ILE A C 1
ATOM 1411 O O . ILE A 1 170 ? -8.471 13.165 16.787 1.00 87.81 170 ILE A O 1
ATOM 1415 N N . LYS A 1 171 ? -10.071 14.648 16.291 1.00 89.25 171 LYS A N 1
ATOM 1416 C CA . LYS A 1 171 ? -11.087 14.014 17.154 1.00 89.25 171 LYS A CA 1
ATOM 1417 C C . LYS A 1 171 ? -11.404 12.573 16.741 1.00 89.25 171 LYS A C 1
ATOM 1419 O O . LYS A 1 171 ? -11.655 11.730 17.604 1.00 89.25 171 LYS A O 1
ATOM 1424 N N . TYR A 1 172 ? -11.420 12.290 15.439 1.00 89.94 172 TYR A N 1
ATOM 1425 C CA . TYR A 1 172 ? -11.666 10.951 14.901 1.00 89.94 172 TYR A CA 1
ATOM 1426 C C . TYR A 1 172 ? -10.456 10.043 15.110 1.00 89.94 172 TYR A C 1
ATOM 1428 O O . TYR A 1 172 ? -10.636 8.908 15.545 1.00 89.94 172 TYR A O 1
ATOM 1436 N N . ILE A 1 173 ? -9.243 10.561 14.893 1.00 91.00 173 ILE A N 1
ATOM 1437 C CA . ILE A 1 173 ? -7.977 9.867 15.145 1.00 91.00 173 ILE A CA 1
ATOM 1438 C C . ILE A 1 173 ? -7.905 9.467 16.617 1.00 91.00 173 ILE A C 1
ATOM 1440 O O . ILE A 1 173 ? -7.831 8.283 16.925 1.00 91.00 173 ILE A O 1
ATOM 1444 N N . GLU A 1 174 ? -8.055 10.412 17.547 1.00 90.75 174 GLU A N 1
ATOM 1445 C CA . GLU A 1 174 ? -8.039 10.119 18.985 1.00 90.75 174 GLU A CA 1
ATOM 1446 C C . GLU A 1 174 ? -9.098 9.089 19.392 1.00 90.75 174 GLU A C 1
ATOM 1448 O O . GLU A 1 174 ? -8.885 8.268 20.288 1.00 90.75 174 GLU A O 1
ATOM 1453 N N . LYS A 1 175 ? -10.288 9.139 18.784 1.00 92.88 175 LYS A N 1
ATOM 1454 C CA . LYS A 1 175 ? -11.352 8.170 19.062 1.00 92.88 175 LYS A CA 1
ATOM 1455 C C . LYS A 1 175 ? -10.987 6.781 18.533 1.00 92.88 175 LYS A C 1
ATOM 1457 O O . LYS A 1 175 ? -11.118 5.814 19.282 1.00 92.88 175 LYS A O 1
ATOM 1462 N N . ALA A 1 176 ? -10.508 6.681 17.296 1.00 92.56 176 ALA A N 1
ATOM 1463 C CA . ALA A 1 176 ? -10.083 5.425 16.687 1.00 92.56 176 ALA A CA 1
ATOM 1464 C C . ALA A 1 176 ? -8.899 4.805 17.440 1.00 92.56 176 ALA A C 1
ATOM 1466 O O . ALA A 1 176 ? -8.949 3.623 17.771 1.00 92.56 176 ALA A O 1
ATOM 1467 N N . LEU A 1 177 ? -7.891 5.605 17.801 1.00 92.44 177 LEU A N 1
ATOM 1468 C CA . LEU A 1 177 ? -6.736 5.164 18.584 1.00 92.44 177 LEU A CA 1
ATOM 1469 C C . LEU A 1 177 ? -7.144 4.660 19.968 1.00 92.44 177 LEU A C 1
ATOM 1471 O O . LEU A 1 177 ? -6.690 3.597 20.378 1.00 92.44 177 LEU A O 1
ATOM 1475 N N . ARG A 1 178 ? -8.053 5.357 20.667 1.00 93.69 178 ARG A N 1
ATOM 1476 C CA . ARG A 1 178 ? -8.588 4.879 21.954 1.00 93.69 178 ARG A CA 1
ATOM 1477 C C . ARG A 1 178 ? -9.298 3.536 21.821 1.00 93.69 178 ARG A C 1
ATOM 1479 O O . ARG A 1 178 ? -9.071 2.644 22.632 1.00 93.69 178 ARG A O 1
ATOM 1486 N N . VAL A 1 179 ? -10.149 3.385 20.804 1.00 93.56 179 VAL A N 1
ATOM 1487 C CA . VAL A 1 179 ? -10.856 2.122 20.538 1.00 93.56 179 VAL A CA 1
ATOM 1488 C C . VAL A 1 179 ? -9.870 1.005 20.200 1.00 93.56 179 VAL A C 1
ATOM 1490 O O . VAL A 1 179 ? -10.005 -0.105 20.715 1.00 93.56 179 VAL A O 1
ATOM 1493 N N . TYR A 1 180 ? -8.871 1.297 19.370 1.00 92.88 180 TYR A N 1
ATOM 1494 C CA . TYR A 1 180 ? -7.810 0.366 19.012 1.00 92.88 180 TYR A CA 1
ATOM 1495 C C . TYR A 1 180 ? -7.029 -0.089 20.252 1.00 92.88 180 TYR A C 1
ATOM 1497 O O . TYR A 1 180 ? -6.991 -1.287 20.529 1.00 92.88 180 TYR A O 1
ATOM 1505 N N . GLN A 1 181 ? -6.502 0.852 21.042 1.00 92.25 181 GLN A N 1
ATOM 1506 C CA . GLN A 1 181 ? -5.726 0.585 22.256 1.00 92.25 181 GLN A CA 1
ATOM 1507 C C . GLN A 1 181 ? -6.519 -0.275 23.248 1.00 92.25 181 GLN A C 1
ATOM 1509 O O . GLN A 1 181 ? -6.028 -1.304 23.698 1.00 92.25 181 GLN A O 1
ATOM 1514 N N . ALA A 1 182 ? -7.784 0.074 23.504 1.00 93.00 182 ALA A N 1
ATOM 1515 C CA . ALA A 1 182 ? -8.635 -0.681 24.421 1.00 93.00 182 ALA A CA 1
ATOM 1516 C C . ALA A 1 182 ? -8.830 -2.145 23.983 1.00 93.00 182 ALA A C 1
ATOM 1518 O O . ALA A 1 182 ? -8.865 -3.042 24.824 1.00 93.00 182 ALA A O 1
ATOM 1519 N N . ASN A 1 183 ? -8.937 -2.409 22.675 1.00 92.56 183 ASN A N 1
ATOM 1520 C CA . ASN A 1 183 ? -9.040 -3.780 22.163 1.00 92.56 183 ASN A CA 1
ATOM 1521 C C . ASN A 1 183 ? -7.707 -4.532 22.234 1.00 92.56 183 ASN A C 1
ATOM 1523 O O . ASN A 1 183 ? -7.703 -5.732 22.500 1.00 92.56 183 ASN A O 1
ATOM 1527 N N . VAL A 1 184 ? -6.584 -3.845 22.010 1.00 91.31 184 VAL A N 1
ATOM 1528 C CA . VAL A 1 184 ? -5.243 -4.421 22.184 1.00 91.31 184 VAL A CA 1
ATOM 1529 C C . VAL A 1 184 ? -5.028 -4.825 23.648 1.00 91.31 184 VAL A C 1
ATOM 1531 O O . VAL A 1 184 ? -4.643 -5.960 23.923 1.00 91.31 184 VAL A O 1
ATOM 1534 N N . ASP A 1 185 ? -5.343 -3.937 24.591 1.00 92.75 185 ASP A N 1
ATOM 1535 C CA . ASP A 1 185 ? -5.179 -4.173 26.029 1.00 92.75 185 ASP A CA 1
ATOM 1536 C C . ASP A 1 185 ? -6.082 -5.308 26.531 1.00 92.75 185 ASP A C 1
ATOM 1538 O O . ASP A 1 185 ? -5.644 -6.159 27.313 1.00 92.75 185 ASP A O 1
ATOM 1542 N N . ALA A 1 186 ? -7.329 -5.367 26.052 1.00 92.25 186 ALA A N 1
ATOM 1543 C CA . ALA A 1 186 ? -8.245 -6.465 26.351 1.00 92.25 186 ALA A CA 1
ATOM 1544 C C . ALA A 1 186 ? -7.685 -7.813 25.868 1.00 92.25 186 ALA A C 1
ATOM 1546 O O . ALA A 1 186 ? -7.621 -8.764 26.648 1.00 92.25 186 ALA A O 1
ATOM 1547 N N . TYR A 1 187 ? -7.191 -7.875 24.626 1.00 91.00 187 TYR A N 1
ATOM 1548 C CA . TYR A 1 187 ? -6.604 -9.093 24.063 1.00 91.00 187 TYR A CA 1
ATOM 1549 C C . TYR A 1 187 ? -5.422 -9.611 24.893 1.00 91.00 187 TYR A C 1
ATOM 1551 O O . TYR A 1 187 ? -5.336 -10.807 25.199 1.00 91.00 187 TYR A O 1
ATOM 1559 N N . TRP A 1 188 ? -4.504 -8.724 25.288 1.00 90.50 188 TRP A N 1
ATOM 1560 C CA . TRP A 1 188 ? -3.354 -9.119 26.100 1.00 90.50 188 TRP A CA 1
ATOM 1561 C C . TRP A 1 188 ? -3.766 -9.531 27.512 1.00 90.50 188 TRP A C 1
ATOM 1563 O O . TRP A 1 188 ? -3.228 -10.504 28.041 1.00 90.50 188 TRP A O 1
ATOM 1573 N N . SER A 1 189 ? -4.754 -8.856 28.100 1.00 91.38 189 SER A N 1
ATOM 1574 C CA . SER A 1 189 ? -5.290 -9.203 29.421 1.00 91.38 189 SER A CA 1
ATOM 1575 C C . SER A 1 189 ? -5.882 -10.615 29.437 1.00 91.38 189 SER A C 1
ATOM 1577 O O . SER A 1 189 ? -5.540 -11.419 30.306 1.00 91.38 189 SER A O 1
ATOM 1579 N N . GLU A 1 190 ? -6.708 -10.947 28.443 1.00 90.94 190 GLU A N 1
ATOM 1580 C CA . GLU A 1 190 ? -7.286 -12.285 28.265 1.00 90.94 190 GLU A CA 1
ATOM 1581 C C . GLU A 1 190 ? -6.207 -13.349 28.025 1.00 90.94 190 GLU A C 1
ATOM 1583 O O . GLU A 1 190 ? -6.227 -14.425 28.631 1.00 90.94 190 GLU A O 1
ATOM 1588 N N . SER A 1 191 ? -5.219 -13.035 27.185 1.00 88.56 191 SER A N 1
ATOM 1589 C CA . SER A 1 191 ? -4.110 -13.941 26.869 1.00 88.56 191 SER A CA 1
ATOM 1590 C C . SER A 1 191 ? -3.261 -14.264 28.104 1.00 88.56 191 SER A C 1
ATOM 1592 O O . SER A 1 191 ? -2.922 -15.426 28.340 1.00 88.56 191 SER A O 1
ATOM 1594 N N . ILE A 1 192 ? -2.966 -13.259 28.935 1.00 90.88 192 ILE A N 1
ATOM 1595 C CA . ILE A 1 192 ? -2.215 -13.424 30.188 1.00 90.88 192 ILE A CA 1
ATOM 1596 C C . ILE A 1 192 ? -3.021 -14.235 31.206 1.00 90.88 192 ILE A C 1
ATOM 1598 O O . ILE A 1 192 ? -2.466 -15.124 31.855 1.00 90.88 192 ILE A O 1
ATOM 1602 N N . GLN A 1 193 ? -4.322 -13.970 31.350 1.00 90.56 193 GLN A N 1
ATOM 1603 C CA . GLN A 1 193 ? -5.185 -14.745 32.248 1.00 90.56 193 GLN A CA 1
ATOM 1604 C C . GLN A 1 193 ? -5.237 -16.220 31.841 1.00 90.56 193 GLN A C 1
ATOM 1606 O O . GLN A 1 193 ? -5.072 -17.101 32.685 1.00 90.56 193 GLN A O 1
ATOM 1611 N N . LYS A 1 194 ? -5.371 -16.500 30.541 1.00 90.25 194 LYS A N 1
ATOM 1612 C CA . LYS A 1 194 ? -5.362 -17.864 30.000 1.00 90.25 194 LYS A CA 1
ATOM 1613 C C . LYS A 1 194 ? -4.026 -18.580 30.215 1.00 90.25 194 LYS A C 1
ATOM 1615 O O . LYS A 1 194 ? -4.018 -19.790 30.424 1.00 90.25 194 LYS A O 1
ATOM 1620 N N . ALA A 1 195 ? -2.913 -17.849 30.170 1.00 87.88 195 ALA A N 1
ATOM 1621 C CA . ALA A 1 195 ? -1.586 -18.395 30.445 1.00 87.88 195 ALA A CA 1
ATOM 1622 C C . ALA A 1 195 ? -1.359 -18.697 31.938 1.00 87.88 195 ALA A C 1
ATOM 1624 O O . ALA A 1 195 ? -0.623 -19.622 32.250 1.00 87.88 195 ALA A O 1
ATOM 1625 N N . ARG A 1 196 ? -1.991 -17.940 32.849 1.00 85.00 196 ARG A N 1
ATOM 1626 C CA . ARG A 1 196 ? -1.905 -18.141 34.311 1.00 85.00 196 ARG A CA 1
ATOM 1627 C C . ARG A 1 196 ? -2.883 -19.183 34.863 1.00 85.00 196 ARG A C 1
ATOM 1629 O O . ARG A 1 196 ? -2.668 -19.679 35.960 1.00 85.00 196 ARG A O 1
ATOM 1636 N N . GLY A 1 197 ? -3.974 -19.460 34.150 1.00 74.88 197 GLY A N 1
ATOM 1637 C CA . GLY A 1 197 ? -4.970 -20.476 34.513 1.00 74.88 197 GLY A CA 1
ATOM 1638 C C . GLY A 1 197 ? -4.640 -21.897 34.035 1.00 74.88 197 GLY A C 1
ATOM 1639 O O . GLY A 1 197 ? -5.503 -22.769 34.119 1.00 74.88 197 GLY A O 1
ATOM 1640 N N . LYS A 1 198 ? -3.437 -22.111 33.494 1.00 53.78 198 LYS A N 1
ATOM 1641 C CA . LYS A 1 198 ? -2.847 -23.410 33.146 1.00 53.78 198 LYS A CA 1
ATOM 1642 C C . LYS A 1 198 ? -1.674 -23.691 34.073 1.00 53.78 198 LYS A C 1
ATOM 1644 O O . LYS A 1 198 ? -1.455 -24.888 34.346 1.00 53.78 198 LYS A O 1
#

Organism: Lachancea fermentati (NCBI:txid4955)

Foldseek 3Di:
DVVVVVVVPPPPPPPLLDFLLNVDPDDVRLVCVVLVVLVVVLVVLVVVLVVLCVVLVVPVVCNVVSVVVSVVSNVVSVVVSVVVVVVVVVLVVVLCPPVLVLVLLVLLLVLLCAPPFSSLQVSQSVSQVVSCVVVSDPNSGPDNGSVSSVVVLCVQQVDPPNCVVDVVCVVSSVSSVVSNVVSNVVVVVVVVVVVVVD

Sequence (198 aa):
MEEKEVERNHRSPVRHKRLPRDEFWGYSTWMLFKHRLALLVFAMCIIFAVWLLRKGFNDSNVFILTLIITFDVLFVTFAVVGLFTIFTQDEFAEVMSLRNRMHFLNEVIENRPGVTMDKWDVVAANINETLASNGSYSNSGYFFDGEMCHDEFKRLFMRDSEASEYPELIKYIEKALRVYQANVDAYWSESIQKARGK

Radius of gyration: 24.73 Å; chains: 1; bounding box: 76×43×74 Å

pLDDT: mean 82.11, std 15.25, range [33.62, 95.75]

InterPro domains:
  IPR001142 Yeast membrane protein DUP/COS [PF00674] (68-160)